Protein AF-0000000072409607 (afdb_homodimer)

pLDDT: mean 82.36, std 20.02, range [20.33, 98.12]

Structure (mmCIF, N/CA/C/O backbone):
data_AF-0000000072409607-model_v1
#
loop_
_entity.id
_entity.type
_entity.pdbx_description
1 polymer 'HTH cro/C1-type domain-containing protein'
#
loop_
_atom_site.group_PDB
_atom_site.id
_atom_site.type_symbol
_atom_site.label_atom_id
_atom_site.label_alt_id
_atom_site.label_comp_id
_atom_site.label_asym_id
_atom_site.label_entity_id
_atom_site.label_seq_id
_atom_site.pdbx_PDB_ins_code
_atom_site.Cartn_x
_atom_site.Cartn_y
_atom_site.Cartn_z
_atom_site.occupancy
_atom_site.B_iso_or_equiv
_atom_site.auth_seq_id
_atom_site.auth_comp_id
_atom_site.auth_asym_id
_atom_site.auth_atom_id
_atom_site.pdbx_PDB_model_num
ATOM 1 N N . MET A 1 1 ? -20.359 17.328 -11.5 1 22.17 1 MET A N 1
ATOM 2 C CA . MET A 1 1 ? -19.938 18.281 -10.484 1 22.17 1 MET A CA 1
ATOM 3 C C . MET A 1 1 ? -19 17.641 -9.469 1 22.17 1 MET A C 1
ATOM 5 O O . MET A 1 1 ? -19.422 16.766 -8.711 1 22.17 1 MET A O 1
ATOM 9 N N . ILE A 1 2 ? -17.859 17.25 -9.805 1 35.16 2 ILE A N 1
ATOM 10 C CA . ILE A 1 2 ? -16.875 16.594 -8.953 1 35.16 2 ILE A CA 1
ATOM 11 C C . ILE A 1 2 ? -16.719 17.359 -7.645 1 35.16 2 ILE A C 1
ATOM 13 O O . ILE A 1 2 ? -16.375 18.547 -7.652 1 35.16 2 ILE A O 1
ATOM 17 N N . GLN A 1 3 ? -17.547 17.172 -6.754 1 32.81 3 GLN A N 1
ATOM 18 C CA . GLN A 1 3 ? -17.547 17.953 -5.523 1 32.81 3 GLN A CA 1
ATOM 19 C C . GLN A 1 3 ? -16.125 18.062 -4.953 1 32.81 3 GLN A C 1
ATOM 21 O O . GLN A 1 3 ? -15.391 17.078 -4.918 1 32.81 3 GLN A O 1
ATOM 26 N N . PHE A 1 4 ? -15.469 19.141 -5.16 1 37.5 4 PHE A N 1
ATOM 27 C CA . PHE A 1 4 ? -14.234 19.609 -4.535 1 37.5 4 PHE A CA 1
ATOM 28 C C . PHE A 1 4 ? -14.18 19.188 -3.072 1 37.5 4 PHE A C 1
ATOM 30 O O . PHE A 1 4 ? -14.906 19.734 -2.238 1 37.5 4 PHE A O 1
ATOM 37 N N . VAL A 1 5 ? -14.234 17.953 -2.807 1 47.38 5 VAL A N 1
ATOM 38 C CA . VAL A 1 5 ? -14.203 17.578 -1.397 1 47.38 5 VAL A CA 1
ATOM 39 C C . VAL A 1 5 ? -13.016 18.25 -0.712 1 47.38 5 VAL A C 1
ATOM 41 O O . VAL A 1 5 ? -11.93 18.359 -1.293 1 47.38 5 VAL A O 1
ATOM 44 N N . GLY A 1 6 ? -13.203 19.25 -0.002 1 48.34 6 GLY A N 1
ATOM 45 C CA . GLY A 1 6 ? -12.227 19.953 0.813 1 48.34 6 GLY A CA 1
ATOM 46 C C . GLY A 1 6 ? -11.086 19.078 1.276 1 48.34 6 GLY A C 1
ATOM 47 O O . GLY A 1 6 ? -11.109 17.859 1.083 1 48.34 6 GLY A O 1
ATOM 48 N N . ARG A 1 7 ? -9.875 19.641 1.57 1 52.41 7 ARG A N 1
ATOM 49 C CA . ARG A 1 7 ? -8.625 19.062 2.055 1 52.41 7 ARG A CA 1
ATOM 50 C C . ARG A 1 7 ? -8.891 17.859 2.939 1 52.41 7 ARG A C 1
ATOM 52 O O . ARG A 1 7 ? -8.227 16.828 2.811 1 52.41 7 ARG A O 1
ATOM 59 N N . ASP A 1 8 ? -9.906 17.984 3.82 1 55.44 8 ASP A N 1
ATOM 60 C CA . ASP A 1 8 ? -10.234 17.031 4.871 1 55.44 8 ASP A CA 1
ATOM 61 C C . ASP A 1 8 ? -11.047 15.867 4.312 1 55.44 8 ASP A C 1
ATOM 63 O O . ASP A 1 8 ? -11.078 14.781 4.902 1 55.44 8 ASP A O 1
ATOM 67 N N . ALA A 1 9 ? -11.492 15.961 3.102 1 64.25 9 ALA A N 1
ATOM 68 C CA . ALA A 1 9 ? -12.547 15.039 2.693 1 64.25 9 ALA A CA 1
ATOM 69 C C . ALA A 1 9 ? -11.969 13.688 2.273 1 64.25 9 ALA A C 1
ATOM 71 O O . ALA A 1 9 ? -12.578 12.641 2.518 1 64.25 9 ALA A O 1
ATOM 72 N N . TYR A 1 10 ? -10.695 13.633 2.018 1 72.81 10 TYR A N 1
ATOM 73 C CA . TYR A 1 10 ? -10.227 12.391 1.417 1 72.81 10 TYR A CA 1
ATOM 74 C C . TYR A 1 10 ? -9.773 11.406 2.488 1 72.81 10 TYR A C 1
ATOM 76 O O . TYR A 1 10 ? -9.891 10.195 2.314 1 72.81 10 TYR A O 1
ATOM 84 N N . LYS A 1 11 ? -9.43 12.023 3.676 1 78.06 11 LYS A N 1
ATOM 85 C CA . LYS A 1 11 ? -8.984 11.125 4.734 1 78.06 11 LYS A CA 1
ATOM 86 C C . LYS A 1 11 ? -10.148 10.32 5.305 1 78.06 11 LYS A C 1
ATOM 88 O O . LYS A 1 11 ? -9.953 9.227 5.836 1 78.06 11 LYS A O 1
ATOM 93 N N . GLN A 1 12 ? -11.32 10.859 5.086 1 80.56 12 GLN A N 1
ATOM 94 C CA . GLN A 1 12 ? -12.5 10.195 5.617 1 80.56 12 GLN A CA 1
ATOM 95 C C . GLN A 1 12 ? -12.766 8.883 4.883 1 80.56 12 GLN A C 1
ATOM 97 O O . GLN A 1 12 ? -13.383 7.965 5.438 1 80.56 12 GLN A O 1
ATOM 102 N N . PHE A 1 13 ? -12.211 8.758 3.701 1 79.81 13 PHE A N 1
ATOM 103 C CA . PHE A 1 13 ? -12.438 7.574 2.887 1 79.81 13 PHE A CA 1
ATOM 104 C C . PHE A 1 13 ? -11.516 6.438 3.322 1 79.81 13 PHE A C 1
ATOM 106 O O . PHE A 1 13 ? -11.656 5.305 2.859 1 79.81 13 PHE A O 1
ATOM 113 N N . TRP A 1 14 ? -10.742 6.703 4.301 1 86.56 14 TRP A N 1
ATOM 114 C CA . TRP A 1 14 ? -9.773 5.711 4.762 1 86.56 14 TRP A CA 1
ATOM 115 C C . TRP A 1 14 ? -10.133 5.211 6.16 1 86.56 14 TRP A C 1
ATOM 117 O O . TRP A 1 14 ? -9.297 4.613 6.844 1 86.56 14 TRP A O 1
ATOM 127 N N . ASN A 1 15 ? -11.336 5.582 6.555 1 84.5 15 ASN A N 1
ATOM 128 C CA . ASN A 1 15 ? -11.836 5.09 7.836 1 84.5 15 ASN A CA 1
ATOM 129 C C . ASN A 1 15 ? -12.586 3.773 7.676 1 84.5 15 ASN A C 1
ATOM 131 O O . ASN A 1 15 ? -13.695 3.75 7.133 1 84.5 15 ASN A O 1
ATOM 135 N N . PHE A 1 16 ? -11.961 2.66 8.188 1 89.06 16 PHE A N 1
ATOM 136 C CA . PHE A 1 16 ? -12.531 1.324 8.07 1 89.06 16 PHE A CA 1
ATOM 137 C C . PHE A 1 16 ? -12.758 0.708 9.445 1 89.06 16 PHE A C 1
ATOM 139 O O . PHE A 1 16 ? -11.938 0.874 10.352 1 89.06 16 PHE A O 1
ATOM 146 N N . SER A 1 17 ? -13.898 0.034 9.477 1 91.88 17 SER A N 1
ATOM 147 C CA . SER A 1 17 ? -14.148 -0.708 10.703 1 91.88 17 SER A CA 1
ATOM 148 C C . SER A 1 17 ? -13.289 -1.967 10.773 1 91.88 17 SER A C 1
ATOM 150 O O . SER A 1 17 ? -12.734 -2.398 9.766 1 91.88 17 SER A O 1
ATOM 152 N N . LYS A 1 18 ? -13.203 -2.5 11.969 1 94.06 18 LYS A N 1
ATOM 153 C CA . LYS A 1 18 ? -12.453 -3.738 12.148 1 94.06 18 LYS A CA 1
ATOM 154 C C . LYS A 1 18 ? -13.023 -4.859 11.289 1 94.06 18 LYS A C 1
ATOM 156 O O . LYS A 1 18 ? -12.281 -5.609 10.656 1 94.06 18 LYS A O 1
ATOM 161 N N . ASP A 1 19 ? -14.336 -4.918 11.297 1 95.19 19 ASP A N 1
ATOM 162 C CA . ASP A 1 19 ? -15.016 -5.965 10.539 1 95.19 19 ASP A CA 1
ATOM 163 C C . ASP A 1 19 ? -14.766 -5.805 9.039 1 95.19 19 ASP A C 1
ATOM 165 O O . ASP A 1 19 ? -14.547 -6.793 8.336 1 95.19 19 ASP A O 1
ATOM 169 N N . GLU A 1 20 ? -14.82 -4.652 8.539 1 92.31 20 GLU A N 1
ATOM 170 C CA . GLU A 1 20 ? -14.578 -4.379 7.129 1 92.31 20 GLU A CA 1
ATOM 171 C C . GLU A 1 20 ? -13.164 -4.777 6.723 1 92.31 20 GLU A C 1
ATOM 173 O O . GLU A 1 20 ? -12.961 -5.398 5.676 1 92.31 20 GLU A O 1
ATOM 178 N N . LYS A 1 21 ? -12.234 -4.379 7.609 1 94.69 21 LYS A N 1
ATOM 179 C CA . LYS A 1 21 ? -10.836 -4.707 7.336 1 94.69 21 LYS A CA 1
ATOM 180 C C . LYS A 1 21 ? -10.633 -6.219 7.281 1 94.69 21 LYS A C 1
ATOM 182 O O . LYS A 1 21 ? -9.969 -6.727 6.375 1 94.69 21 LYS A O 1
ATOM 187 N N . GLU A 1 22 ? -11.227 -6.859 8.203 1 95.38 22 GLU A N 1
ATOM 188 C CA . GLU A 1 22 ? -11.08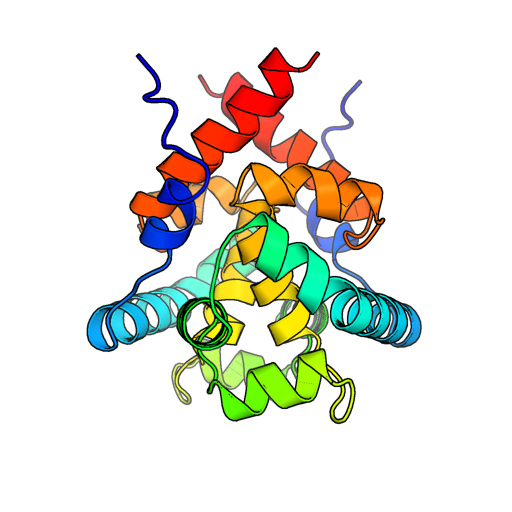6 -8.312 8.266 1 95.38 22 GLU A CA 1
ATOM 189 C C . GLU A 1 22 ? -11.695 -8.977 7.043 1 95.38 22 GLU A C 1
ATOM 191 O O . GLU A 1 22 ? -11.109 -9.898 6.469 1 95.38 22 GLU A O 1
ATOM 196 N N . ASN A 1 23 ? -12.875 -8.539 6.617 1 95.31 23 ASN A N 1
ATOM 197 C CA . ASN A 1 23 ? -13.555 -9.102 5.461 1 95.31 23 ASN A CA 1
ATOM 198 C C . ASN A 1 23 ? -12.758 -8.891 4.18 1 95.31 23 ASN A C 1
ATOM 200 O O . ASN A 1 23 ? -12.609 -9.805 3.371 1 95.31 23 ASN A O 1
ATOM 204 N N . LEU A 1 24 ? -12.227 -7.703 4.004 1 95.19 24 LEU A N 1
ATOM 205 C CA . LEU A 1 24 ? -11.453 -7.371 2.816 1 95.19 24 LEU A CA 1
ATOM 206 C C . LEU A 1 24 ? -10.156 -8.18 2.771 1 95.19 24 LEU A C 1
ATOM 208 O O . LEU A 1 24 ? -9.789 -8.711 1.723 1 95.19 24 LEU A O 1
ATOM 212 N N . ALA A 1 25 ? -9.484 -8.273 3.92 1 96.25 25 ALA A N 1
ATOM 213 C CA . ALA A 1 25 ? -8.227 -9.023 3.988 1 96.25 25 ALA A CA 1
ATOM 214 C C . ALA A 1 25 ? -8.461 -10.5 3.693 1 96.25 25 ALA A C 1
ATOM 216 O O . ALA A 1 25 ? -7.648 -11.141 3.02 1 96.25 25 ALA A O 1
ATOM 217 N N . THR A 1 26 ? -9.578 -11.016 4.215 1 96.62 26 THR A N 1
ATOM 218 C CA . THR A 1 26 ? -9.922 -12.406 3.967 1 96.62 26 THR A CA 1
ATOM 219 C C . THR A 1 26 ? -10.203 -12.641 2.486 1 96.62 26 THR A C 1
ATOM 221 O O . THR A 1 26 ? -9.734 -13.617 1.903 1 96.62 26 THR A O 1
ATOM 224 N N . GLN A 1 27 ? -10.938 -11.781 1.863 1 96.62 27 GLN A N 1
ATOM 225 C CA . GLN A 1 27 ? -11.258 -11.898 0.444 1 96.62 27 GLN A CA 1
ATOM 226 C C . GLN A 1 27 ? -9.992 -11.789 -0.41 1 96.62 27 GLN A C 1
ATOM 228 O O . GLN A 1 27 ? -9.852 -12.5 -1.409 1 96.62 27 GLN A O 1
ATOM 233 N N . LEU A 1 28 ? -9.133 -10.914 -0.021 1 97.12 28 LEU A N 1
ATOM 234 C CA . LEU A 1 28 ? -7.875 -10.805 -0.752 1 97.12 28 LEU A CA 1
ATOM 235 C C . LEU A 1 28 ? -7.09 -12.109 -0.672 1 97.12 28 LEU A C 1
ATOM 237 O O . LEU A 1 28 ? -6.547 -12.57 -1.678 1 97.12 28 LEU A O 1
ATOM 241 N N . ALA A 1 29 ? -7.008 -12.648 0.52 1 97.5 29 ALA A N 1
ATOM 242 C CA . ALA A 1 29 ? -6.285 -13.906 0.704 1 97.5 29 ALA A CA 1
ATOM 243 C C . ALA A 1 29 ? -6.805 -14.977 -0.246 1 97.5 29 ALA A C 1
ATOM 245 O O . ALA A 1 29 ? -6.023 -15.711 -0.855 1 97.5 29 ALA A O 1
ATOM 246 N N . ILE A 1 30 ? -8.055 -14.992 -0.414 1 97.31 30 ILE A N 1
ATOM 247 C CA . ILE A 1 30 ? -8.719 -15.969 -1.268 1 97.31 30 ILE A CA 1
ATOM 248 C C . ILE A 1 30 ? -8.312 -15.75 -2.721 1 97.31 30 ILE A C 1
ATOM 250 O O . ILE A 1 30 ? -8.125 -16.719 -3.473 1 97.31 30 ILE A O 1
ATOM 254 N N . GLU A 1 31 ? -8.094 -14.492 -3.135 1 97.25 31 GLU A N 1
ATOM 255 C CA . GLU A 1 31 ? -7.895 -14.141 -4.539 1 97.25 31 GLU A CA 1
ATOM 256 C C . GLU A 1 31 ? -6.41 -14.047 -4.879 1 97.25 31 GLU A C 1
ATOM 258 O O . GLU A 1 31 ? -6.047 -13.898 -6.047 1 97.25 31 GLU A O 1
ATOM 263 N N . LEU A 1 32 ? -5.574 -14.18 -3.9 1 97.31 32 LEU A N 1
ATOM 264 C CA . LEU A 1 32 ? -4.141 -13.969 -4.09 1 97.31 32 LEU A CA 1
ATOM 265 C C . LEU A 1 32 ? -3.598 -14.906 -5.164 1 97.31 32 LEU A C 1
ATOM 267 O O . LEU A 1 32 ? -2.832 -14.484 -6.031 1 97.31 32 LEU A O 1
ATOM 271 N N . PRO A 1 33 ? -4.004 -16.25 -5.16 1 96.75 33 PRO A N 1
ATOM 272 C CA . PRO A 1 33 ? -3.48 -17.125 -6.207 1 96.75 33 PRO A CA 1
ATOM 273 C C . PRO A 1 33 ? -3.865 -16.672 -7.613 1 96.75 33 PRO A C 1
ATOM 275 O O . PRO A 1 33 ? -3.025 -16.656 -8.516 1 96.75 33 PRO A O 1
ATOM 278 N N . ALA A 1 34 ? -5.055 -16.234 -7.777 1 96.38 34 ALA A N 1
ATOM 279 C CA . ALA A 1 34 ? -5.523 -15.766 -9.078 1 96.38 34 ALA A CA 1
ATOM 280 C C . ALA A 1 34 ? -4.824 -14.477 -9.484 1 96.38 34 ALA A C 1
ATOM 282 O O . ALA A 1 34 ? -4.434 -14.312 -10.641 1 96.38 34 ALA A O 1
ATOM 283 N N . LEU A 1 35 ? -4.672 -13.523 -8.578 1 95.25 35 LEU A N 1
ATOM 284 C CA . LEU A 1 35 ? -4.016 -12.242 -8.844 1 95.25 35 LEU A CA 1
ATOM 285 C C . LEU A 1 35 ? -2.553 -12.461 -9.219 1 95.25 35 LEU A C 1
ATOM 287 O O . LEU A 1 35 ? -2.064 -11.867 -10.188 1 95.25 35 LEU A O 1
ATOM 291 N N . ARG A 1 36 ? -1.92 -13.281 -8.438 1 95 36 ARG A N 1
ATOM 292 C CA . ARG A 1 36 ? -0.521 -13.586 -8.719 1 95 36 ARG A CA 1
ATOM 293 C C . ARG A 1 36 ? -0.364 -14.203 -10.109 1 95 36 ARG A C 1
ATOM 295 O O . ARG A 1 36 ? 0.548 -13.844 -10.852 1 95 36 ARG A O 1
ATOM 302 N N . GLY A 1 37 ? -1.277 -15.156 -10.414 1 94.06 37 GLY A N 1
ATOM 303 C CA . GLY A 1 37 ? -1.274 -15.75 -11.742 1 94.06 37 GLY A CA 1
ATOM 304 C C . GLY A 1 37 ? -1.481 -14.742 -12.852 1 94.06 37 GLY A C 1
ATOM 305 O O . GLY A 1 37 ? -0.815 -14.805 -13.883 1 94.06 37 GLY A O 1
ATOM 306 N N . LYS A 1 38 ? -2.363 -13.797 -12.641 1 92.38 38 LYS A N 1
ATOM 307 C CA . LYS A 1 38 ? -2.658 -12.766 -13.625 1 92.38 38 LYS A CA 1
ATOM 308 C C . LYS A 1 38 ? -1.446 -11.867 -13.859 1 92.38 38 LYS A C 1
ATOM 310 O O . LYS A 1 38 ? -1.182 -11.453 -14.992 1 92.38 38 LYS A O 1
ATOM 315 N N . VAL A 1 39 ? -0.729 -11.555 -12.82 1 90.5 39 VAL A N 1
ATOM 316 C CA . VAL A 1 39 ? 0.483 -10.742 -12.906 1 90.5 39 VAL A CA 1
ATOM 317 C C . VAL A 1 39 ? 1.592 -11.539 -13.586 1 90.5 39 VAL A C 1
ATOM 319 O O . VAL A 1 39 ? 2.459 -10.969 -14.25 1 90.5 39 VAL A O 1
ATOM 322 N N . GLY A 1 40 ? 1.549 -12.883 -13.398 1 92.12 40 GLY A N 1
ATOM 323 C CA . GLY A 1 40 ? 2.633 -13.742 -13.852 1 92.12 40 GLY A CA 1
ATOM 324 C C . GLY A 1 40 ? 3.82 -13.75 -12.906 1 92.12 40 GLY A C 1
ATOM 325 O O . GLY A 1 40 ? 4.969 -13.828 -13.352 1 92.12 40 GLY A O 1
ATOM 326 N N . ALA A 1 41 ? 3.607 -13.625 -11.688 1 93.12 41 ALA A N 1
ATOM 327 C CA . ALA A 1 41 ? 4.664 -13.578 -10.68 1 93.12 41 ALA A CA 1
ATOM 328 C C . ALA A 1 41 ? 4.742 -14.891 -9.906 1 93.12 41 ALA A C 1
ATOM 330 O O . ALA A 1 41 ? 3.729 -15.562 -9.711 1 93.12 41 ALA A O 1
ATOM 331 N N . SER A 1 42 ? 5.922 -15.219 -9.508 1 95 42 SER A N 1
ATOM 332 C CA . SER A 1 42 ? 6.09 -16.281 -8.523 1 95 42 SER A CA 1
ATOM 333 C C . SER A 1 42 ? 5.793 -15.789 -7.113 1 95 42 SER A C 1
ATOM 335 O O . SER A 1 42 ? 5.664 -14.586 -6.887 1 95 42 SER A O 1
ATOM 337 N N . GLN A 1 43 ? 5.633 -16.766 -6.227 1 96.62 43 GLN A N 1
ATOM 338 C CA . GLN A 1 43 ? 5.445 -16.391 -4.828 1 96.62 43 GLN A CA 1
ATOM 339 C C . GLN A 1 43 ? 6.625 -15.57 -4.32 1 96.62 43 GLN A C 1
ATOM 341 O O . GLN A 1 43 ? 6.445 -14.617 -3.559 1 96.62 43 GLN A O 1
ATOM 346 N N . GLU A 1 44 ? 7.836 -15.945 -4.758 1 96.5 44 GLU A N 1
ATOM 347 C CA . GLU A 1 44 ? 9.047 -15.242 -4.359 1 96.5 44 GLU A CA 1
ATOM 348 C C . GLU A 1 44 ? 9.039 -13.797 -4.863 1 96.5 44 GLU A C 1
ATOM 350 O O . GLU A 1 44 ? 9.398 -12.875 -4.125 1 96.5 44 GLU A O 1
ATOM 355 N N . GLU A 1 45 ? 8.602 -13.609 -6.035 1 94.5 45 GLU A N 1
ATOM 356 C CA . GLU A 1 45 ? 8.617 -12.289 -6.66 1 94.5 45 GLU A CA 1
ATOM 357 C C . GLU A 1 45 ? 7.637 -11.344 -5.969 1 94.5 45 GLU A C 1
ATOM 359 O O . GLU A 1 45 ? 7.984 -10.203 -5.664 1 94.5 45 GLU A O 1
ATOM 364 N N . ILE A 1 46 ? 6.422 -11.75 -5.727 1 95.5 46 ILE A N 1
ATOM 365 C CA . ILE A 1 46 ? 5.441 -10.883 -5.082 1 95.5 46 ILE A CA 1
ATOM 366 C C . ILE A 1 46 ? 5.848 -10.633 -3.629 1 95.5 46 ILE A C 1
ATOM 368 O O . ILE A 1 46 ? 5.719 -9.516 -3.123 1 95.5 46 ILE A O 1
ATOM 372 N N . ALA A 1 47 ? 6.352 -11.695 -2.939 1 97.06 47 ALA A N 1
ATOM 373 C CA . ALA A 1 47 ? 6.805 -11.555 -1.559 1 97.06 47 ALA A CA 1
ATOM 374 C C . ALA A 1 47 ? 7.91 -10.508 -1.449 1 97.06 47 ALA A C 1
ATOM 376 O O . ALA A 1 47 ? 7.859 -9.633 -0.582 1 97.06 47 ALA A O 1
ATOM 377 N N . SER A 1 48 ? 8.852 -10.586 -2.389 1 95.56 48 SER A N 1
ATOM 378 C CA . SER A 1 48 ? 9.953 -9.625 -2.416 1 95.56 48 SER A CA 1
ATOM 379 C C . SER A 1 48 ? 9.453 -8.211 -2.707 1 95.56 48 SER A C 1
ATOM 381 O O . SER A 1 48 ? 9.898 -7.25 -2.084 1 95.56 48 SER A O 1
ATOM 383 N N . ALA A 1 49 ? 8.516 -8.086 -3.572 1 93.44 49 ALA A N 1
ATOM 384 C CA . ALA A 1 49 ? 7.977 -6.789 -3.969 1 93.44 49 ALA A CA 1
ATOM 385 C C . ALA A 1 49 ? 7.332 -6.078 -2.783 1 93.44 49 ALA A C 1
ATOM 387 O O . ALA A 1 49 ? 7.457 -4.859 -2.639 1 93.44 49 ALA A O 1
ATOM 388 N N . VAL A 1 50 ? 6.711 -6.895 -1.875 1 96.25 50 VAL A N 1
ATOM 389 C CA . VAL A 1 50 ? 5.98 -6.266 -0.781 1 96.25 50 VAL A CA 1
ATOM 390 C C . VAL A 1 50 ? 6.785 -6.379 0.512 1 96.25 50 VAL A C 1
ATOM 392 O O . VAL A 1 50 ? 6.328 -5.949 1.574 1 96.25 50 VAL A O 1
ATOM 395 N N . GLY A 1 51 ? 7.902 -7 0.501 1 96.12 51 GLY A N 1
ATOM 396 C CA . GLY A 1 51 ? 8.859 -6.938 1.595 1 96.12 51 GLY A CA 1
ATOM 397 C C . GLY A 1 51 ? 8.609 -7.984 2.664 1 96.12 51 GLY A C 1
ATOM 398 O O . GLY A 1 51 ? 8.797 -7.719 3.854 1 96.12 51 GLY A O 1
ATOM 399 N N . ILE A 1 52 ? 8.156 -9.125 2.309 1 96.81 52 ILE A N 1
ATOM 400 C CA . ILE A 1 52 ? 7.98 -10.227 3.252 1 96.81 52 ILE A CA 1
ATOM 401 C C . ILE A 1 52 ? 8.664 -11.484 2.713 1 96.81 52 ILE A C 1
ATOM 403 O O . ILE A 1 52 ? 9.117 -11.508 1.566 1 96.81 52 ILE A O 1
ATOM 407 N N . SER A 1 53 ? 8.766 -12.469 3.516 1 97.5 53 SER A N 1
ATOM 408 C CA . SER A 1 53 ? 9.375 -13.727 3.076 1 97.5 53 SER A CA 1
ATOM 409 C C . SER A 1 53 ? 8.398 -14.539 2.238 1 97.5 53 SER A C 1
ATOM 411 O O . SER A 1 53 ? 7.18 -14.391 2.369 1 97.5 53 SER A O 1
ATOM 413 N N . ARG A 1 54 ? 8.938 -15.391 1.402 1 97.62 54 ARG A N 1
ATOM 414 C CA . ARG A 1 54 ? 8.109 -16.297 0.611 1 97.62 54 ARG A CA 1
ATOM 415 C C . ARG A 1 54 ? 7.266 -17.203 1.51 1 97.62 54 ARG A C 1
ATOM 417 O O . ARG A 1 54 ? 6.109 -17.484 1.195 1 97.62 54 ARG A O 1
ATOM 424 N N . GLN A 1 55 ? 7.82 -17.609 2.607 1 98.06 55 GLN A N 1
ATOM 425 C CA . GLN A 1 55 ? 7.102 -18.453 3.553 1 98.06 55 GLN A CA 1
ATOM 426 C C . GLN A 1 55 ? 5.875 -17.75 4.113 1 98.06 55 GLN A C 1
ATOM 428 O O . GLN A 1 55 ? 4.793 -18.328 4.191 1 98.06 55 GLN A O 1
ATOM 433 N N . THR A 1 56 ? 6.113 -16.484 4.508 1 97.69 56 THR A N 1
ATOM 434 C CA . THR A 1 56 ? 5.02 -15.68 5.023 1 97.69 56 THR A CA 1
ATOM 435 C C . THR A 1 56 ? 3.941 -15.484 3.963 1 97.69 56 THR A C 1
ATOM 437 O O . THR A 1 56 ? 2.75 -15.625 4.246 1 97.69 56 THR A O 1
ATOM 440 N N . TYR A 1 57 ? 4.352 -15.18 2.773 1 98.12 57 TYR A N 1
ATOM 441 C CA . TYR A 1 57 ? 3.412 -15 1.675 1 98.12 57 TYR A CA 1
ATOM 442 C C . TYR A 1 57 ? 2.598 -16.266 1.44 1 98.12 57 TYR A C 1
ATOM 444 O O . TYR A 1 57 ? 1.375 -16.203 1.29 1 98.12 57 TYR A O 1
ATOM 452 N N . SER A 1 58 ? 3.277 -17.344 1.384 1 97.88 58 SER A N 1
ATOM 453 C CA . SER A 1 58 ? 2.619 -18.625 1.186 1 97.88 58 SER A CA 1
ATOM 454 C C . SER A 1 58 ? 1.571 -18.891 2.264 1 97.88 58 SER A C 1
ATOM 456 O O . SER A 1 58 ? 0.49 -19.406 1.975 1 97.88 58 SER A O 1
ATOM 458 N N . ALA A 1 59 ? 1.873 -18.562 3.494 1 97.94 59 ALA A N 1
ATOM 459 C CA . ALA A 1 59 ? 0.94 -18.75 4.602 1 97.94 59 ALA A CA 1
ATOM 460 C C . ALA A 1 59 ? -0.336 -17.938 4.387 1 97.94 59 ALA A C 1
ATOM 462 O O . ALA A 1 59 ? -1.425 -18.375 4.773 1 97.94 59 ALA A O 1
ATOM 463 N N . TYR A 1 60 ? -0.247 -16.75 3.758 1 97.38 60 TYR A N 1
ATOM 464 C CA . TYR A 1 60 ? -1.405 -15.906 3.477 1 97.38 60 TYR A CA 1
ATOM 465 C C . TYR A 1 60 ? -2.225 -16.484 2.324 1 97.38 60 TYR A C 1
ATOM 467 O O . TYR A 1 60 ? -3.455 -16.516 2.391 1 97.38 60 TYR A O 1
ATOM 475 N N . GLU A 1 61 ? -1.468 -16.969 1.324 1 95.75 61 GLU A N 1
ATOM 476 C CA . GLU A 1 61 ? -2.145 -17.562 0.176 1 95.75 61 GLU A CA 1
ATOM 477 C C . GLU A 1 61 ? -2.918 -18.812 0.58 1 95.75 61 GLU A C 1
ATOM 479 O O . GLU A 1 61 ? -3.967 -19.109 0.006 1 95.75 61 GLU A O 1
ATOM 484 N N . ASN A 1 62 ? -2.354 -19.516 1.549 1 95.5 62 ASN A N 1
ATOM 485 C CA . ASN A 1 62 ? -2.969 -20.766 2.006 1 95.5 62 ASN A CA 1
ATOM 486 C C . ASN A 1 62 ? -3.949 -20.516 3.148 1 95.5 62 ASN A C 1
ATOM 488 O O . ASN A 1 62 ? -4.516 -21.469 3.701 1 95.5 62 ASN A O 1
ATOM 492 N N . ARG A 1 63 ? -4.137 -19.297 3.584 1 95.25 63 ARG A N 1
ATOM 493 C CA . ARG A 1 63 ? -5.086 -18.859 4.602 1 95.25 63 ARG A CA 1
ATOM 494 C C . ARG A 1 63 ? -4.801 -19.531 5.941 1 95.25 63 ARG A C 1
ATOM 496 O O . ARG A 1 63 ? -5.73 -19.891 6.668 1 95.25 63 ARG A O 1
ATOM 503 N N . THR A 1 64 ? -3.512 -19.844 6.207 1 96 64 THR A N 1
ATOM 504 C CA . THR A 1 64 ? -3.104 -20.344 7.516 1 96 64 THR A CA 1
ATOM 505 C C . THR A 1 64 ? -2.824 -19.188 8.477 1 96 64 THR A C 1
ATOM 507 O O . THR A 1 64 ? -2.756 -19.391 9.688 1 96 64 THR A O 1
ATOM 510 N N . ARG A 1 65 ? -2.596 -17.969 8.016 1 96.5 65 ARG A N 1
ATOM 511 C CA . ARG A 1 65 ? -2.449 -16.719 8.766 1 96.5 65 ARG A CA 1
ATOM 512 C C . ARG A 1 65 ? -3.297 -15.609 8.156 1 96.5 65 ARG A C 1
ATOM 514 O O . ARG A 1 65 ? -3.387 -15.492 6.934 1 96.5 65 ARG A O 1
ATOM 521 N N . PRO A 1 66 ? -3.875 -14.867 9.031 1 96.88 66 PRO A N 1
ATOM 522 C CA . PRO A 1 66 ? -4.602 -13.719 8.477 1 96.88 66 PRO A CA 1
ATOM 523 C C . PRO A 1 66 ? -3.67 -12.625 7.957 1 96.88 66 PRO A C 1
ATOM 525 O O . PRO A 1 66 ? -2.613 -12.375 8.547 1 96.88 66 PRO A O 1
ATOM 528 N N . ILE A 1 67 ? -4.043 -12.008 6.887 1 97.56 67 ILE A N 1
ATOM 529 C CA . ILE A 1 67 ? -3.264 -10.914 6.32 1 97.56 67 ILE A CA 1
ATOM 530 C C . ILE A 1 67 ? -3.438 -9.656 7.172 1 97.56 67 ILE A C 1
ATOM 532 O O . ILE A 1 67 ? -4.559 -9.18 7.359 1 97.56 67 ILE A O 1
ATOM 536 N N . PRO A 1 68 ? -2.375 -9.125 7.719 1 97.31 68 PRO A N 1
ATOM 537 C CA . PRO A 1 68 ? -2.492 -7.832 8.398 1 97.31 68 PRO A CA 1
ATOM 538 C C . PRO A 1 68 ? -2.957 -6.715 7.469 1 97.31 68 PRO A C 1
ATOM 540 O O . PRO A 1 68 ? -2.652 -6.734 6.273 1 97.31 68 PRO A O 1
ATOM 543 N N . TRP A 1 69 ? -3.615 -5.758 8 1 96.75 69 TRP A N 1
ATOM 544 C CA . TRP A 1 69 ? -4.215 -4.695 7.199 1 96.75 69 TRP A CA 1
ATOM 545 C C . TRP A 1 69 ? -3.146 -3.939 6.414 1 96.75 69 TRP A C 1
ATOM 547 O O . TRP A 1 69 ? -3.352 -3.594 5.25 1 96.75 69 TRP A O 1
ATOM 557 N N . SER A 1 70 ? -2.014 -3.627 7.086 1 97.25 70 SER A N 1
ATOM 558 C CA . SER A 1 70 ? -0.944 -2.924 6.383 1 97.25 70 SER A CA 1
ATOM 559 C C . SER A 1 70 ? -0.458 -3.723 5.18 1 97.25 70 SER A C 1
ATOM 561 O O . SER A 1 70 ? -0.163 -3.15 4.125 1 97.25 70 SER A O 1
ATOM 563 N N . LEU A 1 71 ? -0.374 -5.027 5.301 1 97.69 71 LEU A N 1
ATOM 564 C CA . LEU A 1 71 ? 0.045 -5.871 4.188 1 97.69 71 LEU A CA 1
ATOM 565 C C . LEU A 1 71 ? -1.042 -5.945 3.123 1 97.69 71 LEU A C 1
ATOM 567 O O . LEU A 1 71 ? -0.742 -5.992 1.927 1 97.69 71 LEU A O 1
ATOM 571 N N . TYR A 1 72 ? -2.287 -5.977 3.521 1 97.62 72 TYR A N 1
ATOM 572 C CA . TYR A 1 72 ? -3.402 -5.879 2.588 1 97.62 72 TYR A CA 1
ATOM 573 C C . TYR A 1 72 ? -3.24 -4.672 1.671 1 97.62 72 TYR A C 1
ATOM 575 O O . TYR A 1 72 ? -3.342 -4.793 0.448 1 97.62 72 TYR A O 1
ATOM 583 N N . LEU A 1 73 ? -2.957 -3.557 2.318 1 96.06 73 LEU A N 1
ATOM 584 C CA . LEU A 1 73 ? -2.812 -2.322 1.554 1 96.06 73 LEU A CA 1
ATOM 585 C C . LEU A 1 73 ? -1.615 -2.404 0.612 1 96.06 73 LEU A C 1
ATOM 587 O O . LEU A 1 73 ? -1.686 -1.943 -0.53 1 96.06 73 LEU A O 1
ATOM 591 N N . ALA A 1 74 ? -0.54 -2.98 1.077 1 96.69 74 ALA A N 1
ATOM 592 C CA . ALA A 1 74 ? 0.659 -3.125 0.256 1 96.69 74 ALA A CA 1
ATOM 593 C C . ALA A 1 74 ? 0.387 -4.004 -0.961 1 96.69 74 ALA A C 1
ATOM 595 O O . ALA A 1 74 ? 0.79 -3.67 -2.078 1 96.69 74 ALA A O 1
ATOM 596 N N . LEU A 1 75 ? -0.292 -5.102 -0.75 1 96.56 75 LEU A N 1
ATOM 597 C CA . LEU A 1 75 ? -0.633 -6.023 -1.827 1 96.56 75 LEU A CA 1
ATOM 598 C C . LEU A 1 75 ? -1.604 -5.375 -2.809 1 96.56 75 LEU A C 1
ATOM 600 O O . LEU A 1 75 ? -1.486 -5.566 -4.023 1 96.56 75 LEU A O 1
ATOM 604 N N . LEU A 1 76 ? -2.514 -4.66 -2.236 1 93.75 76 LEU A N 1
ATOM 605 C CA . LEU A 1 76 ? -3.465 -3.941 -3.078 1 93.75 76 LEU A CA 1
ATOM 606 C C . LEU A 1 76 ? -2.75 -2.928 -3.963 1 93.75 76 LEU A C 1
ATOM 608 O O . LEU A 1 76 ? -3.062 -2.805 -5.148 1 93.75 76 LEU A O 1
ATOM 612 N N . PHE A 1 77 ? -1.884 -2.217 -3.385 1 91.12 77 PHE A N 1
ATOM 613 C CA . PHE A 1 77 ? -1.092 -1.227 -4.105 1 91.12 77 PHE A CA 1
ATOM 614 C C . PHE A 1 77 ? -0.327 -1.876 -5.25 1 91.12 77 PHE A C 1
ATOM 616 O O . PHE A 1 77 ? -0.351 -1.381 -6.379 1 91.12 77 PHE A O 1
ATOM 623 N N . TYR A 1 78 ? 0.285 -2.971 -5.008 1 91.81 78 TYR A N 1
ATOM 624 C CA . TYR A 1 78 ? 1.017 -3.738 -6.008 1 91.81 78 TYR A CA 1
ATOM 625 C C . TYR A 1 78 ? 0.106 -4.133 -7.164 1 91.81 78 TYR A C 1
ATOM 627 O O . TYR A 1 78 ? 0.433 -3.893 -8.328 1 91.81 78 TYR A O 1
ATOM 635 N N . CYS A 1 79 ? -1.02 -4.664 -6.809 1 91.56 79 CYS A N 1
ATOM 636 C CA . CYS A 1 79 ? -1.949 -5.125 -7.832 1 91.56 79 CYS A CA 1
ATOM 637 C C . CYS A 1 79 ? -2.551 -3.949 -8.594 1 91.56 79 CYS A C 1
ATOM 639 O O . CYS A 1 79 ? -2.832 -4.055 -9.789 1 91.56 79 CYS A O 1
ATOM 641 N N . ASP A 1 80 ? -2.732 -2.887 -7.867 1 87.5 80 ASP A N 1
ATOM 642 C CA . ASP A 1 80 ? -3.33 -1.7 -8.469 1 87.5 80 ASP A CA 1
ATOM 643 C C . ASP A 1 80 ? -2.4 -1.09 -9.516 1 87.5 80 ASP A C 1
ATOM 645 O O . ASP A 1 80 ? -2.861 -0.505 -10.5 1 87.5 80 ASP A O 1
ATOM 649 N N . TYR A 1 81 ? -1.177 -1.238 -9.336 1 86 81 TYR A N 1
ATOM 650 C CA . TYR A 1 81 ? -0.203 -0.582 -10.195 1 86 81 TYR A CA 1
ATOM 651 C C . TYR A 1 81 ? 0.253 -1.515 -11.312 1 86 81 TYR A C 1
ATOM 653 O O . TYR A 1 81 ? 1.187 -1.197 -12.055 1 86 81 TYR A O 1
ATOM 661 N N . ILE A 1 82 ? -0.37 -2.631 -11.414 1 84.5 82 ILE A N 1
ATOM 662 C CA . ILE A 1 82 ? -0.158 -3.551 -12.523 1 84.5 82 ILE A CA 1
ATOM 663 C C . ILE A 1 82 ? -1.419 -3.625 -13.383 1 84.5 82 ILE A C 1
ATOM 665 O O . ILE A 1 82 ? -2.49 -3.994 -12.891 1 84.5 82 ILE A O 1
ATOM 669 N N . PRO A 1 83 ? -1.278 -3.289 -14.586 1 80.25 83 PRO A N 1
ATOM 670 C CA . PRO A 1 83 ? -2.459 -3.129 -15.438 1 80.25 83 PRO A CA 1
ATOM 671 C C . PRO A 1 83 ? -3.354 -4.363 -15.445 1 80.25 83 PRO A C 1
ATOM 673 O O . PRO A 1 83 ? -4.582 -4.246 -15.391 1 80.25 83 PRO A O 1
ATOM 676 N N . SER A 1 84 ? -2.812 -5.578 -15.508 1 82 84 SER A N 1
ATOM 677 C CA . SER A 1 84 ? -3.602 -6.801 -15.609 1 82 84 SER A CA 1
ATOM 678 C C . SER A 1 84 ? -4.449 -7.016 -14.359 1 82 84 SER A C 1
ATOM 680 O O . SER A 1 84 ? -5.539 -7.586 -14.43 1 82 84 SER A O 1
ATOM 682 N N . THR A 1 85 ? -3.936 -6.492 -13.219 1 90.06 85 THR A N 1
ATOM 683 C CA . THR A 1 85 ? -4.652 -6.746 -11.969 1 90.06 85 THR A CA 1
ATOM 684 C C . THR A 1 85 ? -5.398 -5.496 -11.516 1 90.06 85 THR A C 1
ATOM 686 O O . THR A 1 85 ? -6.273 -5.57 -10.648 1 90.06 85 THR A O 1
ATOM 689 N N . HIS A 1 86 ? -5.113 -4.336 -12.094 1 85.5 86 HIS A N 1
ATOM 690 C CA . HIS A 1 86 ? -5.789 -3.096 -11.734 1 85.5 86 HIS A CA 1
ATOM 691 C C . HIS A 1 86 ? -7.305 -3.24 -11.844 1 85.5 86 HIS A C 1
ATOM 693 O O . HIS A 1 86 ? -8.031 -2.939 -10.891 1 85.5 86 HIS A O 1
ATOM 699 N N . TYR A 1 87 ? -7.664 -3.795 -12.883 1 82.31 87 TYR A N 1
ATOM 700 C CA . TYR A 1 87 ? -9.094 -3.947 -13.125 1 82.31 87 TYR A CA 1
ATOM 701 C C . TYR A 1 87 ? -9.68 -5.07 -12.273 1 82.31 87 TYR A C 1
ATOM 703 O O . TYR A 1 87 ? -10.773 -4.938 -11.727 1 82.31 87 TYR A O 1
ATOM 711 N N . MET A 1 88 ? -8.977 -6.074 -12.164 1 89.12 88 MET A N 1
ATOM 712 C CA . MET A 1 88 ? -9.438 -7.281 -11.484 1 89.12 88 MET A CA 1
ATOM 713 C C . MET A 1 88 ? -9.75 -6.996 -10.016 1 89.12 88 MET A C 1
ATOM 715 O O . MET A 1 88 ? -10.766 -7.453 -9.492 1 89.12 88 MET A O 1
ATOM 719 N N . ILE A 1 89 ? -8.93 -6.199 -9.398 1 91.12 89 ILE A N 1
ATOM 720 C CA . ILE A 1 89 ? -9.125 -5.953 -7.969 1 91.12 89 ILE A CA 1
ATOM 721 C C . ILE A 1 89 ? -10.352 -5.07 -7.758 1 91.12 89 ILE A C 1
ATOM 723 O O . ILE A 1 89 ? -11.023 -5.168 -6.727 1 91.12 89 ILE A O 1
ATOM 727 N N . ARG A 1 90 ? -10.656 -4.238 -8.703 1 85.5 90 ARG A N 1
ATOM 728 C CA . ARG A 1 90 ? -11.867 -3.422 -8.617 1 85.5 90 ARG A CA 1
ATOM 729 C C . ARG A 1 90 ? -13.117 -4.258 -8.875 1 85.5 90 ARG A C 1
ATOM 731 O O . ARG A 1 90 ? -14.117 -4.113 -8.18 1 85.5 90 ARG A O 1
ATOM 738 N N . GLN A 1 91 ? -13.023 -5.184 -9.781 1 87.88 91 GLN A N 1
ATOM 739 C CA . GLN A 1 91 ? -14.148 -6.051 -10.117 1 87.88 91 GLN A CA 1
ATOM 740 C C . GLN A 1 91 ? -14.492 -6.984 -8.961 1 87.88 91 GLN A C 1
ATOM 742 O O . GLN A 1 91 ? -15.664 -7.27 -8.711 1 87.88 91 GLN A O 1
ATOM 747 N N . LEU A 1 92 ? -13.492 -7.383 -8.297 1 92 92 LEU A N 1
ATOM 748 C CA . LEU A 1 92 ? -13.688 -8.312 -7.191 1 92 92 LEU A CA 1
ATOM 749 C C . LEU A 1 92 ? -14.047 -7.566 -5.91 1 92 92 LEU A C 1
ATOM 751 O O . LEU A 1 92 ? -14.242 -8.188 -4.863 1 92 92 LEU A O 1
ATOM 755 N N . GLU A 1 93 ? -14.094 -6.191 -5.996 1 89.31 93 GLU A N 1
ATOM 756 C CA . GLU A 1 93 ? -14.445 -5.336 -4.867 1 89.31 93 GLU A CA 1
ATOM 757 C C . GLU A 1 93 ? -13.484 -5.543 -3.701 1 89.31 93 GLU A C 1
ATOM 759 O O . GLU A 1 93 ? -13.906 -5.621 -2.545 1 89.31 93 GLU A O 1
ATOM 764 N N . LEU A 1 94 ? -12.234 -5.797 -4.121 1 90.25 94 LEU A N 1
ATOM 765 C CA . LEU A 1 94 ? -11.203 -5.922 -3.1 1 90.25 94 LEU A CA 1
ATOM 766 C C . LEU A 1 94 ? -10.789 -4.551 -2.576 1 90.25 94 LEU A C 1
ATOM 768 O O . LEU A 1 94 ? -10.109 -4.453 -1.552 1 90.25 94 LEU A O 1
ATOM 772 N N . PHE A 1 95 ? -11.164 -3.582 -3.389 1 75.69 95 PHE A N 1
ATOM 773 C CA . PHE A 1 95 ? -10.898 -2.176 -3.107 1 75.69 95 PHE A CA 1
ATOM 774 C C . PHE A 1 95 ? -12.141 -1.495 -2.543 1 75.69 95 PHE A C 1
ATOM 776 O O . PHE A 1 95 ? -13.234 -1.636 -3.09 1 75.69 95 PHE A O 1
ATOM 783 N N . PRO A 1 96 ? -11.961 -0.847 -1.339 1 73.31 96 PRO A N 1
ATOM 784 C CA . PRO A 1 96 ? -13.164 -0.094 -0.973 1 73.31 96 PRO A CA 1
ATOM 785 C C . PRO A 1 96 ? -13.578 0.908 -2.047 1 73.31 96 PRO A C 1
ATOM 787 O O . PRO A 1 96 ? -12.734 1.611 -2.604 1 73.31 96 PRO A O 1
ATOM 790 N N . ASN A 1 97 ? -14.773 0.836 -2.373 1 66.62 97 ASN A N 1
ATOM 791 C CA . ASN A 1 97 ? -15.305 1.706 -3.42 1 66.62 97 ASN A CA 1
ATOM 792 C C . ASN A 1 97 ? -15.047 3.178 -3.105 1 66.62 97 ASN A C 1
ATOM 794 O O . ASN A 1 97 ? -14.867 3.988 -4.016 1 66.62 97 ASN A O 1
ATOM 798 N N . GLU A 1 98 ? -15.039 3.43 -1.84 1 64.56 98 GLU A N 1
ATOM 799 C CA . GLU A 1 98 ? -14.852 4.805 -1.389 1 64.56 98 GLU A CA 1
ATOM 800 C C . GLU A 1 98 ? -13.508 5.359 -1.851 1 64.56 98 GLU A C 1
ATOM 802 O O . GLU A 1 98 ? -13.383 6.555 -2.123 1 64.56 98 GLU A O 1
ATOM 807 N N . LEU A 1 99 ? -12.562 4.48 -2.066 1 73.06 99 LEU A N 1
ATOM 808 C CA . LEU A 1 99 ? -11.227 4.934 -2.436 1 73.06 99 LEU A CA 1
ATOM 809 C C . LEU A 1 99 ? -11.156 5.277 -3.918 1 73.06 99 LEU A C 1
ATOM 811 O O . LEU A 1 99 ? -10.281 6.035 -4.344 1 73.06 99 LEU A O 1
ATOM 815 N N . ASP A 1 100 ? -12 4.75 -4.598 1 66.38 100 ASP A N 1
ATOM 816 C CA . ASP A 1 100 ? -12.07 5.051 -6.027 1 66.38 100 ASP A CA 1
ATOM 817 C C . ASP A 1 100 ? -12.406 6.52 -6.262 1 66.38 100 ASP A C 1
ATOM 819 O O . ASP A 1 100 ? -11.938 7.121 -7.234 1 66.38 100 ASP A O 1
ATOM 823 N N . GLU A 1 101 ? -13.227 7.012 -5.363 1 60.62 101 GLU A N 1
ATOM 824 C CA . GLU A 1 101 ? -13.578 8.422 -5.465 1 60.62 101 GLU A CA 1
ATOM 825 C C . GLU A 1 101 ? -12.344 9.312 -5.336 1 60.62 101 GLU A C 1
ATOM 827 O O . GLU A 1 101 ? -12.234 10.336 -6.016 1 60.62 101 GLU A O 1
ATOM 832 N N . CYS A 1 102 ? -11.531 8.883 -4.574 1 58.97 102 CYS A N 1
ATOM 833 C CA . CYS A 1 102 ? -10.297 9.641 -4.367 1 58.97 102 CYS A CA 1
ATOM 834 C C . CYS A 1 102 ? -9.398 9.562 -5.598 1 58.97 102 CYS A C 1
ATOM 836 O O . CYS A 1 102 ? -8.797 10.562 -5.992 1 58.97 102 CYS A O 1
ATOM 838 N N . TRP A 1 103 ? -9.359 8.43 -6.062 1 59 103 TRP A N 1
ATOM 839 C CA . TRP A 1 103 ? -8.562 8.164 -7.254 1 59 103 TRP A CA 1
ATOM 840 C C . TRP A 1 103 ? -8.969 9.094 -8.398 1 59 103 TRP A C 1
ATOM 842 O O . TRP A 1 103 ? -8.109 9.695 -9.039 1 59 103 TRP A O 1
ATOM 852 N N . LEU A 1 104 ? -10.141 9.094 -8.508 1 55.47 104 LEU A N 1
ATOM 853 C CA . LEU A 1 104 ? -10.703 9.906 -9.578 1 55.47 104 LEU A CA 1
ATOM 854 C C . LEU A 1 104 ? -10.438 11.391 -9.336 1 55.47 104 LEU A C 1
ATOM 856 O O . LEU A 1 104 ? -10.117 12.133 -10.266 1 55.47 104 LEU A O 1
ATOM 860 N N . ALA A 1 105 ? -10.578 11.641 -8.125 1 51.56 105 ALA A N 1
ATOM 861 C CA . ALA A 1 105 ? -10.375 13.055 -7.793 1 51.56 105 ALA A CA 1
ATOM 862 C C . ALA A 1 105 ? -8.914 13.453 -7.977 1 51.56 105 ALA A C 1
ATOM 864 O O . ALA A 1 105 ? -8.625 14.562 -8.43 1 51.56 105 ALA A O 1
ATOM 865 N N . GLY A 1 106 ? -8.039 12.703 -7.555 1 51.41 106 GLY A N 1
ATOM 866 C CA . GLY A 1 106 ? -6.621 12.984 -7.691 1 51.41 106 GLY A CA 1
ATOM 867 C C . GLY A 1 106 ? -6.16 13.047 -9.133 1 51.41 106 GLY A C 1
ATOM 868 O O . GLY A 1 106 ? -5.312 13.867 -9.484 1 51.41 106 GLY A O 1
ATOM 869 N N . ARG A 1 107 ? -6.652 12.031 -9.867 1 50.88 107 ARG A N 1
ATOM 870 C CA . ARG A 1 107 ? -6.289 12.039 -11.273 1 50.88 107 ARG A CA 1
ATOM 871 C C . ARG A 1 107 ? -6.848 13.266 -11.984 1 50.88 107 ARG A C 1
ATOM 873 O O . ARG A 1 107 ? -6.207 13.82 -12.875 1 50.88 107 ARG A O 1
ATOM 880 N N . VAL A 1 108 ? -8.023 13.523 -11.562 1 42.81 108 VAL A N 1
ATOM 881 C CA . VAL A 1 108 ? -8.633 14.688 -12.195 1 42.81 108 VAL A CA 1
ATOM 882 C C . VAL A 1 108 ? -7.832 15.938 -11.859 1 42.81 108 VAL A C 1
ATOM 884 O O . VAL A 1 108 ? -7.75 16.875 -12.664 1 42.81 108 VAL A O 1
ATOM 887 N N . PHE A 1 109 ? -7.387 16.031 -10.75 1 43.53 109 PHE A N 1
ATOM 888 C CA . PHE A 1 109 ? -6.645 17.234 -10.398 1 43.53 109 PHE A CA 1
ATOM 889 C C . PHE A 1 109 ? -5.348 17.328 -11.195 1 43.53 109 PHE A C 1
ATOM 891 O O . PHE A 1 109 ? -4.902 18.422 -11.547 1 43.53 109 PHE A O 1
ATOM 898 N N . ILE A 1 110 ? -4.707 16.219 -11.422 1 45.38 110 ILE A N 1
ATOM 899 C CA . ILE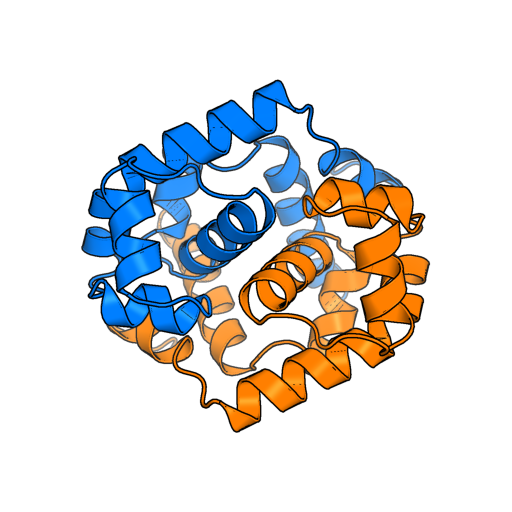 A 1 110 ? -3.506 16.297 -12.242 1 45.38 110 ILE A CA 1
ATOM 900 C C . ILE A 1 110 ? -3.855 16.891 -13.609 1 45.38 110 ILE A C 1
ATOM 902 O O . ILE A 1 110 ? -3.09 17.672 -14.172 1 45.38 110 ILE A O 1
ATOM 906 N N . GLU A 1 111 ? -4.953 16.547 -14.086 1 41.06 111 GLU A N 1
ATOM 907 C CA . GLU A 1 111 ? -5.32 17.078 -15.391 1 41.06 111 GLU A CA 1
ATOM 908 C C . GLU A 1 111 ? -5.566 18.594 -15.312 1 41.06 111 GLU A C 1
ATOM 910 O O . GLU A 1 111 ? -5.289 19.312 -16.266 1 41.06 111 GLU A O 1
ATOM 915 N N . GLU A 1 112 ? -6.07 19.016 -14.234 1 37 112 GLU A N 1
ATOM 916 C CA . GLU A 1 112 ? -6.422 20.422 -14.219 1 37 112 GLU A CA 1
ATOM 917 C C . GLU A 1 112 ? -5.203 21.297 -13.914 1 37 112 GLU A C 1
ATOM 919 O O . GLU A 1 112 ? -5.23 22.5 -14.133 1 37 112 GLU A O 1
ATOM 924 N N . GLU A 1 113 ? -4.285 20.859 -13.125 1 38.56 113 GLU A N 1
ATOM 925 C CA . GLU A 1 113 ? -3.168 21.75 -12.82 1 38.56 113 GLU A CA 1
ATOM 926 C C . GLU A 1 113 ? -2.174 21.797 -13.977 1 38.56 113 GLU A C 1
ATOM 928 O O . GLU A 1 113 ? -1.188 22.531 -13.93 1 38.56 113 GLU A O 1
ATOM 933 N N . LYS A 1 114 ? -2.381 20.969 -15.023 1 36.16 114 LYS A N 1
ATOM 934 C CA . LYS A 1 114 ? -1.692 21.344 -16.25 1 36.16 114 LYS A CA 1
ATOM 935 C C . LYS A 1 114 ? -2.477 22.406 -17.031 1 36.16 114 LYS A C 1
ATOM 937 O O . LYS A 1 114 ? -3.707 22.375 -17.062 1 36.16 114 LYS A O 1
ATOM 942 N N . MET B 1 1 ? 5.238 6.441 -28.281 1 20.33 1 MET B N 1
ATOM 943 C CA . MET B 1 1 ? 5.074 5.008 -28.516 1 20.33 1 MET B CA 1
ATOM 944 C C . MET B 1 1 ? 5.043 4.25 -27.188 1 20.33 1 MET B C 1
ATOM 946 O O . MET B 1 1 ? 6.047 4.191 -26.484 1 20.33 1 MET B O 1
ATOM 950 N N . ILE B 1 2 ? 4.078 4.332 -26.359 1 33.88 2 ILE B N 1
ATOM 951 C CA . ILE B 1 2 ? 3.912 3.705 -25.062 1 33.88 2 ILE B CA 1
ATOM 952 C C . ILE B 1 2 ? 4.227 2.215 -25.156 1 33.88 2 ILE B C 1
ATOM 954 O O . ILE B 1 2 ? 3.594 1.492 -25.938 1 33.88 2 ILE B O 1
ATOM 958 N N . GLN B 1 3 ? 5.41 1.88 -25.094 1 32.16 3 GLN B N 1
ATOM 959 C CA . GLN B 1 3 ? 5.816 0.498 -25.328 1 32.16 3 GLN B CA 1
ATOM 960 C C . GLN B 1 3 ? 4.949 -0.472 -24.531 1 32.16 3 GLN B C 1
ATOM 962 O O . GLN B 1 3 ? 4.695 -0.256 -23.344 1 32.16 3 GLN B O 1
ATOM 967 N N . PHE B 1 4 ? 3.977 -1.071 -25.125 1 37.12 4 PHE B N 1
ATOM 968 C CA . PHE B 1 4 ? 3.162 -2.197 -24.688 1 37.12 4 PHE B CA 1
ATOM 969 C C . PHE B 1 4 ? 3.99 -3.166 -23.844 1 37.12 4 PHE B C 1
ATOM 971 O O . PHE B 1 4 ? 4.844 -3.881 -24.375 1 37.12 4 PHE B O 1
ATOM 978 N N . VAL B 1 5 ? 4.539 -2.709 -22.797 1 47.53 5 VAL B N 1
ATOM 979 C CA . VAL B 1 5 ? 5.336 -3.656 -22.031 1 47.53 5 VAL B CA 1
ATOM 980 C C . VAL B 1 5 ? 4.52 -4.918 -21.75 1 47.53 5 VAL B C 1
ATOM 982 O O . VAL B 1 5 ? 3.32 -4.84 -21.484 1 47.53 5 VAL B O 1
ATOM 985 N N . GLY B 1 6 ? 4.715 -5.949 -22.438 1 47.41 6 GLY B N 1
ATOM 986 C CA . GLY B 1 6 ? 4.133 -7.27 -22.25 1 47.41 6 GLY B CA 1
ATOM 987 C C . GLY B 1 6 ? 3.734 -7.539 -20.797 1 47.41 6 GLY B C 1
ATOM 988 O O . GLY B 1 6 ? 4.059 -6.758 -19.906 1 47.41 6 GLY B O 1
ATOM 989 N N . ARG B 1 7 ? 2.74 -8.438 -20.516 1 52.38 7 ARG B N 1
ATOM 990 C CA . ARG B 1 7 ? 2.178 -8.906 -19.266 1 52.38 7 ARG B CA 1
ATOM 991 C C . ARG B 1 7 ? 3.234 -8.922 -18.156 1 52.38 7 ARG B C 1
ATOM 993 O O . ARG B 1 7 ? 2.971 -8.5 -17.031 1 52.38 7 ARG B O 1
ATOM 1000 N N . ASP B 1 8 ? 4.441 -9.406 -18.531 1 55.19 8 ASP B N 1
ATOM 1001 C CA . ASP B 1 8 ? 5.555 -9.648 -17.609 1 55.19 8 ASP B CA 1
ATOM 1002 C C . ASP B 1 8 ? 6.285 -8.352 -17.281 1 55.19 8 ASP B C 1
ATOM 1004 O O . ASP B 1 8 ? 6.949 -8.25 -16.25 1 55.19 8 ASP B O 1
ATOM 1008 N N . ALA B 1 9 ? 5.977 -7.289 -17.953 1 64.62 9 ALA B N 1
ATOM 1009 C CA . ALA B 1 9 ? 6.891 -6.152 -17.906 1 64.62 9 ALA B CA 1
ATOM 1010 C C . ALA B 1 9 ? 6.637 -5.297 -16.656 1 64.62 9 ALA B C 1
ATOM 1012 O O . ALA B 1 9 ? 7.57 -4.75 -16.078 1 64.62 9 ALA B O 1
ATOM 1013 N N . TYR B 1 10 ? 5.504 -5.5 -16.031 1 73.25 10 TYR B N 1
ATOM 1014 C CA . TYR B 1 10 ? 5.215 -4.516 -14.984 1 73.25 10 TYR B CA 1
ATOM 1015 C C . TYR B 1 10 ? 5.727 -4.992 -13.633 1 73.25 10 TYR B C 1
ATOM 1017 O O . TYR B 1 10 ? 6.121 -4.18 -12.789 1 73.25 10 TYR B O 1
ATOM 1025 N N . LYS B 1 11 ? 5.875 -6.367 -13.57 1 78.5 11 LYS B N 1
ATOM 1026 C CA . LYS B 1 11 ? 6.363 -6.875 -12.289 1 78.5 11 LYS B CA 1
ATOM 1027 C C . LYS B 1 11 ? 7.836 -6.531 -12.094 1 78.5 11 LYS B C 1
ATOM 1029 O O . LYS B 1 11 ? 8.312 -6.445 -10.961 1 78.5 11 LYS B O 1
ATOM 1034 N N . GLN B 1 12 ? 8.484 -6.281 -13.203 1 81 12 GLN B N 1
ATOM 1035 C CA . GLN B 1 12 ? 9.906 -5.977 -13.133 1 81 12 GLN B CA 1
ATOM 1036 C C . GLN B 1 12 ? 10.148 -4.625 -12.469 1 81 12 GLN B C 1
ATOM 1038 O O . GLN B 1 12 ? 11.219 -4.391 -11.898 1 81 12 GLN B O 1
ATOM 1043 N N . PHE B 1 13 ? 9.133 -3.818 -12.438 1 80.31 13 PHE B N 1
ATOM 1044 C CA . PHE B 1 13 ? 9.258 -2.48 -11.867 1 80.31 13 PHE B CA 1
ATOM 1045 C C . PHE B 1 13 ? 9.117 -2.523 -10.352 1 80.31 13 PHE B C 1
ATOM 1047 O O . PHE B 1 13 ? 9.344 -1.519 -9.672 1 80.31 13 PHE B O 1
ATOM 1054 N N . TRP B 1 14 ? 8.922 -3.684 -9.859 1 86.75 14 TRP B N 1
ATOM 1055 C CA . TRP B 1 14 ? 8.719 -3.836 -8.422 1 86.75 14 TRP B CA 1
ATOM 1056 C C . TRP B 1 14 ? 9.891 -4.566 -7.777 1 86.75 14 TRP B C 1
ATOM 1058 O O . TRP B 1 14 ? 9.781 -5.051 -6.648 1 86.75 14 TRP B O 1
ATOM 1068 N N . ASN B 1 15 ? 10.938 -4.699 -8.578 1 84.88 15 ASN B N 1
ATOM 1069 C CA . ASN B 1 15 ? 12.156 -5.301 -8.055 1 84.88 15 ASN B CA 1
ATOM 1070 C C . ASN B 1 15 ? 13.086 -4.246 -7.457 1 84.88 15 ASN B C 1
ATOM 1072 O O . ASN B 1 15 ? 13.688 -3.453 -8.188 1 84.88 15 ASN B O 1
ATOM 1076 N N . PHE B 1 16 ? 13.211 -4.27 -6.07 1 89.25 16 PHE B N 1
ATOM 1077 C CA . PHE B 1 16 ? 14.023 -3.299 -5.348 1 89.25 16 PHE B CA 1
ATOM 1078 C C . PHE B 1 16 ? 15.117 -3.994 -4.551 1 89.25 16 PHE B C 1
ATOM 1080 O O . PHE B 1 16 ? 14.891 -5.059 -3.971 1 89.25 16 PHE B O 1
ATOM 1087 N N . SER B 1 17 ? 16.25 -3.309 -4.598 1 92.12 17 SER B N 1
ATOM 1088 C CA . SER B 1 17 ? 17.328 -3.822 -3.754 1 92.12 17 SER B CA 1
ATOM 1089 C C . SER B 1 17 ? 17.078 -3.49 -2.285 1 92.12 17 SER B C 1
ATOM 1091 O O . SER B 1 17 ? 16.25 -2.639 -1.965 1 92.12 17 SER B O 1
ATOM 1093 N N . LYS B 1 18 ? 17.797 -4.203 -1.444 1 94.19 18 LYS B N 1
ATOM 1094 C CA . LYS B 1 18 ? 17.688 -3.939 -0.012 1 94.19 18 LYS B CA 1
ATOM 1095 C C . LYS B 1 18 ? 18.047 -2.492 0.31 1 94.19 18 LYS B C 1
ATOM 1097 O O . LYS B 1 18 ? 17.359 -1.836 1.098 1 94.19 18 LYS B O 1
ATOM 1102 N N . ASP B 1 19 ? 19.125 -2.047 -0.316 1 95.25 19 ASP B N 1
ATOM 1103 C CA . ASP B 1 19 ? 19.594 -0.687 -0.078 1 95.25 19 ASP B CA 1
ATOM 1104 C C . ASP B 1 19 ? 18.562 0.343 -0.539 1 95.25 19 ASP B C 1
ATOM 1106 O O . ASP B 1 19 ? 18.328 1.344 0.142 1 95.25 19 ASP B O 1
ATOM 1110 N N . GLU B 1 20 ? 17.984 0.144 -1.639 1 92.44 20 GLU B N 1
ATOM 1111 C CA . GLU B 1 20 ? 16.969 1.052 -2.17 1 92.44 20 GLU B CA 1
ATOM 1112 C C . GLU B 1 20 ? 15.758 1.134 -1.24 1 92.44 20 GLU B C 1
ATOM 1114 O O . GLU B 1 20 ? 15.25 2.225 -0.966 1 92.44 20 GLU B O 1
ATOM 1119 N N . LYS B 1 21 ? 15.344 -0.064 -0.8 1 94.81 21 LYS B N 1
ATOM 1120 C CA . LYS B 1 21 ? 14.203 -0.121 0.107 1 94.81 21 LYS B CA 1
ATOM 1121 C C . LYS B 1 21 ? 14.492 0.64 1.398 1 94.81 21 LYS B C 1
ATOM 1123 O O . LYS B 1 21 ? 13.648 1.415 1.866 1 94.81 21 LYS B O 1
ATOM 1128 N N . GLU B 1 22 ? 15.648 0.432 1.891 1 95.44 22 GLU B N 1
ATOM 1129 C CA . GLU B 1 22 ? 16.031 1.091 3.137 1 95.44 22 GLU B CA 1
ATOM 1130 C C . GLU B 1 22 ? 16.078 2.605 2.965 1 95.44 22 GLU B C 1
ATOM 1132 O O . GLU B 1 22 ? 15.609 3.352 3.822 1 95.44 22 GLU B O 1
ATOM 1137 N N . ASN B 1 23 ? 16.672 3.086 1.883 1 95.31 23 ASN B N 1
ATOM 1138 C CA . ASN B 1 23 ? 16.781 4.516 1.617 1 95.31 23 ASN B CA 1
ATOM 1139 C C . ASN B 1 23 ? 15.414 5.168 1.461 1 95.31 23 ASN B C 1
ATOM 1141 O O . ASN B 1 23 ? 15.164 6.238 2.018 1 95.31 23 ASN B O 1
ATOM 1145 N N . LEU B 1 24 ? 14.531 4.516 0.729 1 95.19 24 LEU B N 1
ATOM 1146 C CA . LEU B 1 24 ? 13.188 5.039 0.501 1 95.19 24 LEU B CA 1
ATOM 1147 C C . LEU B 1 24 ? 12.398 5.086 1.803 1 95.19 24 LEU B C 1
ATOM 1149 O O . LEU B 1 24 ? 11.727 6.078 2.094 1 95.19 24 LEU B O 1
ATOM 1153 N N . ALA B 1 25 ? 12.484 4.012 2.588 1 96.31 25 ALA B N 1
ATOM 1154 C CA . ALA B 1 25 ? 11.758 3.949 3.857 1 96.31 25 ALA B CA 1
ATOM 1155 C C . ALA B 1 25 ? 12.258 5.023 4.824 1 96.31 25 ALA B C 1
ATOM 1157 O O . ALA B 1 25 ? 11.461 5.633 5.543 1 96.31 25 ALA B O 1
ATOM 1158 N N . THR B 1 26 ? 13.57 5.227 4.812 1 96.62 26 THR B N 1
ATOM 1159 C CA . THR B 1 26 ? 14.156 6.254 5.668 1 96.62 26 THR B CA 1
ATOM 1160 C C . THR B 1 26 ? 13.672 7.641 5.246 1 96.62 26 THR B C 1
ATOM 1162 O O . THR B 1 26 ? 13.305 8.461 6.09 1 96.62 26 THR B O 1
ATOM 1165 N N . GLN B 1 27 ? 13.664 7.926 3.99 1 96.56 27 GLN B N 1
ATOM 11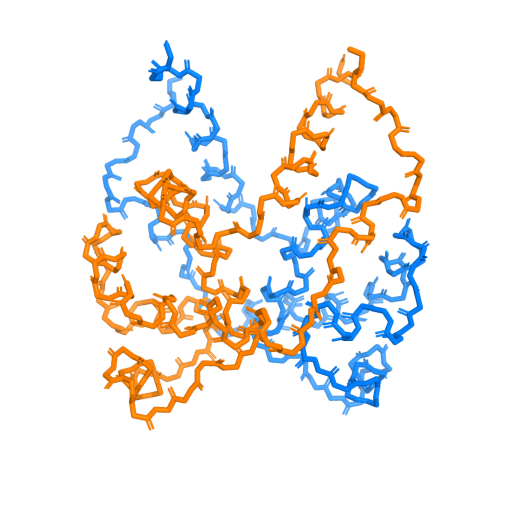66 C CA . GLN B 1 27 ? 13.203 9.211 3.48 1 96.56 27 GLN B CA 1
ATOM 1167 C C . GLN B 1 27 ? 11.727 9.438 3.791 1 96.56 27 GLN B C 1
ATOM 1169 O O . GLN B 1 27 ? 11.32 10.555 4.117 1 96.56 27 GLN B O 1
ATOM 1174 N N . LEU B 1 28 ? 10.969 8.398 3.664 1 97.12 28 LEU B N 1
ATOM 1175 C CA . LEU B 1 28 ? 9.555 8.523 4.008 1 97.12 28 LEU B CA 1
ATOM 1176 C C . LEU B 1 28 ? 9.383 8.883 5.48 1 97.12 28 LEU B C 1
ATOM 1178 O O . LEU B 1 28 ? 8.578 9.742 5.82 1 97.12 28 LEU B O 1
ATOM 1182 N N . ALA B 1 29 ? 10.125 8.195 6.312 1 97.5 29 ALA B N 1
ATOM 1183 C CA . ALA B 1 29 ? 10.047 8.469 7.746 1 97.5 29 ALA B CA 1
ATOM 1184 C C . ALA B 1 29 ? 10.297 9.945 8.031 1 97.5 29 ALA B C 1
ATOM 1186 O O . ALA B 1 29 ? 9.594 10.562 8.836 1 97.5 29 ALA B O 1
ATOM 1187 N N . ILE B 1 30 ? 11.203 10.484 7.344 1 97.31 30 ILE B N 1
ATOM 1188 C CA . ILE B 1 30 ? 11.594 11.883 7.508 1 97.31 30 ILE B CA 1
ATOM 1189 C C . ILE B 1 30 ? 10.438 12.789 7.098 1 97.31 30 ILE B C 1
ATOM 1191 O O . ILE B 1 30 ? 10.203 13.828 7.727 1 97.31 30 ILE B O 1
ATOM 1195 N N . GLU B 1 31 ? 9.648 12.383 6.078 1 97.25 31 GLU B N 1
ATOM 1196 C CA . GLU B 1 31 ? 8.648 13.25 5.469 1 97.25 31 GLU B CA 1
ATOM 1197 C C . GLU B 1 31 ? 7.266 13 6.062 1 97.25 31 GLU B C 1
ATOM 1199 O O . GLU B 1 31 ? 6.316 13.734 5.773 1 97.25 31 GLU B O 1
ATOM 1204 N N . LEU B 1 32 ? 7.148 12.031 6.91 1 97.31 32 LEU B N 1
ATOM 1205 C CA . LEU B 1 32 ? 5.852 11.625 7.438 1 97.31 32 LEU B CA 1
ATOM 1206 C C . LEU B 1 32 ? 5.152 12.789 8.125 1 97.31 32 LEU B C 1
ATOM 1208 O O . LEU B 1 32 ? 3.957 13.016 7.918 1 97.31 32 LEU B O 1
ATOM 1212 N N . PRO B 1 33 ? 5.914 13.625 8.984 1 96.69 33 PRO B N 1
ATOM 1213 C CA . PRO B 1 33 ? 5.23 14.742 9.625 1 96.69 33 PRO B CA 1
ATOM 1214 C C . PRO B 1 33 ? 4.656 15.742 8.625 1 96.69 33 PRO B C 1
ATOM 1216 O O . PRO B 1 33 ? 3.514 16.188 8.766 1 96.69 33 PRO B O 1
ATOM 1219 N N . ALA B 1 34 ? 5.367 16.016 7.605 1 96.31 34 ALA B N 1
ATOM 1220 C CA . ALA B 1 34 ? 4.914 16.953 6.578 1 96.31 34 ALA B CA 1
ATOM 1221 C C . ALA B 1 34 ? 3.74 16.375 5.789 1 96.31 34 ALA B C 1
ATOM 1223 O O . ALA B 1 34 ? 2.773 17.078 5.496 1 96.31 34 ALA B O 1
ATOM 1224 N N . LEU B 1 35 ? 3.795 15.125 5.406 1 95.19 35 LEU B N 1
ATOM 1225 C CA . LEU B 1 35 ? 2.734 14.461 4.656 1 95.19 35 LEU B CA 1
ATOM 1226 C C . LEU B 1 35 ? 1.446 14.406 5.469 1 95.19 35 LEU B C 1
ATOM 1228 O O . LEU B 1 35 ? 0.367 14.703 4.953 1 95.19 35 LEU B O 1
ATOM 1232 N N . ARG B 1 36 ? 1.623 14 6.703 1 95 36 ARG B N 1
ATOM 1233 C CA . ARG B 1 36 ? 0.462 13.938 7.586 1 95 36 ARG B CA 1
ATOM 1234 C C . ARG B 1 36 ? -0.194 15.312 7.719 1 95 36 ARG B C 1
ATOM 1236 O O . ARG B 1 36 ? -1.421 15.422 7.68 1 95 36 ARG B O 1
ATOM 1243 N N . GLY B 1 37 ? 0.659 16.359 7.902 1 94 37 GLY B N 1
ATOM 1244 C CA . GLY B 1 37 ? 0.151 17.719 7.961 1 94 37 GLY B CA 1
ATOM 1245 C C . GLY B 1 37 ? -0.585 18.141 6.703 1 94 37 GLY B C 1
ATOM 1246 O O . GLY B 1 37 ? -1.637 18.781 6.777 1 94 37 GLY B O 1
ATOM 1247 N N . LYS B 1 38 ? -0.08 17.75 5.555 1 92.31 38 LYS B N 1
ATOM 1248 C CA . LYS B 1 38 ? -0.688 18.078 4.27 1 92.31 38 LYS B CA 1
ATOM 1249 C C . LYS B 1 38 ? -2.051 17.406 4.117 1 92.31 38 LYS B C 1
ATOM 1251 O O . LYS B 1 38 ? -2.98 18 3.566 1 92.31 38 LYS B O 1
ATOM 1256 N N . VAL B 1 39 ? -2.168 16.203 4.574 1 90.5 39 VAL B N 1
ATOM 1257 C CA . VAL B 1 39 ? -3.424 15.461 4.539 1 90.5 39 VAL B CA 1
ATOM 1258 C C . VAL B 1 39 ? -4.41 16.062 5.539 1 90.5 39 VAL B C 1
ATOM 1260 O O . VAL B 1 39 ? -5.625 16.016 5.332 1 90.5 39 VAL B O 1
ATOM 1263 N N . GLY B 1 40 ? -3.854 16.641 6.633 1 92.25 40 GLY B N 1
ATOM 1264 C CA . GLY B 1 40 ? -4.68 17.094 7.738 1 92.25 40 GLY B CA 1
ATOM 1265 C C . GLY B 1 40 ? -5.121 15.984 8.664 1 92.25 40 GLY B C 1
ATOM 1266 O O . GLY B 1 40 ? -6.238 16 9.188 1 92.25 40 GLY B O 1
ATOM 1267 N N . ALA B 1 41 ? -4.34 15.016 8.844 1 93.06 41 ALA B N 1
ATOM 1268 C CA . ALA B 1 41 ? -4.664 13.859 9.672 1 93.06 41 ALA B CA 1
ATOM 1269 C C . ALA B 1 41 ? -3.902 13.898 10.992 1 93.06 41 ALA B C 1
ATOM 1271 O O . ALA B 1 41 ? -2.785 14.414 11.062 1 93.06 41 ALA B O 1
ATOM 1272 N N . SER B 1 42 ? -4.523 13.383 11.992 1 95 42 SER B N 1
ATOM 1273 C CA . SER B 1 42 ? -3.807 13.109 13.234 1 95 42 SER B CA 1
ATOM 1274 C C . SER B 1 42 ? -2.986 11.828 13.125 1 95 42 SER B C 1
ATOM 1276 O O . SER B 1 42 ? -3.146 11.062 12.172 1 95 42 SER B O 1
ATOM 1278 N N . GLN B 1 43 ? -2.098 11.68 14.102 1 96.69 43 GLN B N 1
ATOM 1279 C CA . GLN B 1 43 ? -1.339 10.43 14.141 1 96.69 43 GLN B CA 1
ATOM 1280 C C . GLN B 1 43 ? -2.266 9.227 14.258 1 96.69 43 GLN B C 1
ATOM 1282 O O . GLN B 1 43 ? -2.025 8.188 13.641 1 96.69 43 GLN B O 1
ATOM 1287 N N . GLU B 1 44 ? -3.338 9.391 15.047 1 96.44 44 GLU B N 1
ATOM 1288 C CA . GLU B 1 44 ? -4.312 8.32 15.242 1 96.44 44 GLU B CA 1
ATOM 1289 C C . GLU B 1 44 ? -5.023 7.977 13.938 1 96.44 44 GLU B C 1
ATOM 1291 O O . GLU B 1 44 ? -5.211 6.801 13.617 1 96.44 44 GLU B O 1
ATOM 1296 N N . GLU B 1 45 ? -5.34 8.945 13.195 1 94.44 45 GLU B N 1
ATOM 1297 C CA . GLU B 1 45 ? -6.098 8.75 11.961 1 94.44 45 GLU B CA 1
ATOM 1298 C C . GLU B 1 45 ? -5.262 8.023 10.914 1 94.44 45 GLU B C 1
ATOM 1300 O O . GLU B 1 45 ? -5.738 7.078 10.281 1 94.44 45 GLU B O 1
ATOM 1305 N N . ILE B 1 46 ? -4.055 8.43 10.664 1 95.5 46 ILE B N 1
ATOM 1306 C CA . ILE B 1 46 ? -3.217 7.773 9.664 1 95.5 46 ILE B CA 1
ATOM 1307 C C . ILE B 1 46 ? -2.852 6.367 10.133 1 95.5 46 ILE B C 1
ATOM 1309 O O . ILE B 1 46 ? -2.836 5.426 9.336 1 95.5 46 ILE B O 1
ATOM 1313 N N . ALA B 1 47 ? -2.557 6.215 11.453 1 97.06 47 ALA B N 1
ATOM 1314 C CA . ALA B 1 47 ? -2.236 4.906 12.016 1 97.06 47 ALA B CA 1
ATOM 1315 C C . ALA B 1 47 ? -3.383 3.922 11.797 1 97.06 47 ALA B C 1
ATOM 1317 O O . ALA B 1 47 ? -3.164 2.795 11.344 1 97.06 47 ALA B O 1
ATOM 1318 N N . SER B 1 48 ? -4.59 4.402 12.055 1 95.56 48 SER B N 1
ATOM 1319 C CA . SER B 1 48 ? -5.777 3.576 11.859 1 95.56 48 SER B CA 1
ATOM 1320 C C . SER B 1 48 ? -5.977 3.23 10.391 1 95.56 48 SER B C 1
ATOM 1322 O O . SER B 1 48 ? -6.309 2.092 10.055 1 95.56 48 SER B O 1
ATOM 1324 N N . ALA B 1 49 ? -5.738 4.145 9.523 1 93.44 49 ALA B N 1
ATOM 1325 C CA . ALA B 1 49 ? -5.926 3.955 8.086 1 93.44 49 ALA B CA 1
ATOM 1326 C C . ALA B 1 49 ? -5.02 2.85 7.555 1 93.44 49 ALA B C 1
ATOM 1328 O O . ALA B 1 49 ? -5.426 2.061 6.699 1 93.44 49 ALA B O 1
ATOM 1329 N N . VAL B 1 50 ? -3.797 2.76 8.164 1 96.25 50 VAL B N 1
ATOM 1330 C CA . VAL B 1 50 ? -2.844 1.796 7.625 1 96.25 50 VAL B CA 1
ATOM 1331 C C . VAL B 1 50 ? -2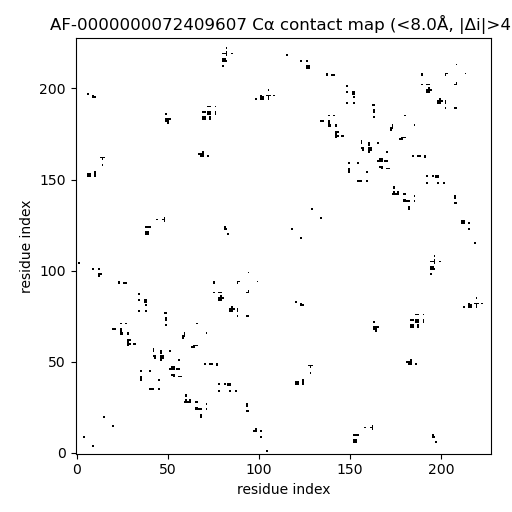.768 0.574 8.539 1 96.25 50 VAL B C 1
ATOM 1333 O O . VAL B 1 50 ? -1.977 -0.341 8.297 1 96.25 50 VAL B O 1
ATOM 1336 N N . GLY B 1 51 ? -3.457 0.551 9.609 1 96.12 51 GLY B N 1
ATOM 1337 C CA . GLY B 1 51 ? -3.662 -0.653 10.406 1 96.12 51 GLY B CA 1
ATOM 1338 C C . GLY B 1 51 ? -2.576 -0.88 11.438 1 96.12 51 GLY B C 1
ATOM 1339 O O . GLY B 1 51 ? -2.186 -2.021 11.695 1 96.12 51 GLY B O 1
ATOM 1340 N N . ILE B 1 52 ? -2.051 0.13 11.992 1 96.81 52 ILE B N 1
ATOM 1341 C CA . ILE B 1 52 ? -1.072 0.008 13.07 1 96.81 52 ILE B CA 1
ATOM 1342 C C . ILE B 1 52 ? -1.497 0.874 14.258 1 96.81 52 ILE B C 1
ATOM 1344 O O . ILE B 1 52 ? -2.447 1.652 14.156 1 96.81 52 ILE B O 1
ATOM 1348 N N . SER B 1 53 ? -0.838 0.715 15.336 1 97.5 53 SER B N 1
ATOM 1349 C CA . SER B 1 53 ? -1.148 1.523 16.516 1 97.5 53 SER B CA 1
ATOM 1350 C C . SER B 1 53 ? -0.556 2.924 16.391 1 97.5 53 SER B C 1
ATOM 1352 O O . SER B 1 53 ? 0.426 3.129 15.672 1 97.5 53 SER B O 1
ATOM 1354 N N . ARG B 1 54 ? -1.156 3.861 17.094 1 97.62 54 ARG B N 1
ATOM 1355 C CA . ARG B 1 54 ? -0.631 5.223 17.141 1 97.62 54 ARG B CA 1
ATOM 1356 C C . ARG B 1 54 ? 0.792 5.242 17.688 1 97.62 54 ARG B C 1
ATOM 1358 O O . ARG B 1 54 ? 1.634 6.008 17.219 1 97.62 54 ARG B O 1
ATOM 1365 N N . GLN B 1 55 ? 1.055 4.418 18.641 1 98.06 55 GLN B N 1
ATOM 1366 C CA . GLN B 1 55 ? 2.387 4.336 19.234 1 98.06 55 GLN B CA 1
ATOM 1367 C C . GLN B 1 55 ? 3.422 3.908 18.203 1 98.06 55 GLN B C 1
ATOM 1369 O O . GLN B 1 55 ? 4.508 4.488 18.125 1 98.06 55 GLN B O 1
ATOM 1374 N N . THR B 1 56 ? 3.047 2.869 17.453 1 97.75 56 THR B N 1
ATOM 1375 C CA . THR B 1 56 ? 3.928 2.379 16.406 1 97.75 56 THR B CA 1
ATOM 1376 C C . THR B 1 56 ? 4.164 3.461 15.352 1 97.75 56 THR B C 1
ATOM 1378 O O . THR B 1 56 ? 5.301 3.688 14.93 1 97.75 56 THR B O 1
ATOM 1381 N N . TYR B 1 57 ? 3.115 4.121 14.961 1 98.12 57 TYR B N 1
ATOM 1382 C CA . TYR B 1 57 ? 3.23 5.199 13.984 1 98.12 57 TYR B CA 1
ATOM 1383 C C . TYR B 1 57 ? 4.148 6.301 14.492 1 98.12 57 TYR B C 1
ATOM 1385 O O . TYR B 1 57 ? 5.02 6.781 13.758 1 98.12 57 TYR B O 1
ATOM 1393 N N . SER B 1 58 ? 3.939 6.691 15.68 1 97.88 58 SER B N 1
ATOM 1394 C CA . SER B 1 58 ? 4.762 7.727 16.297 1 97.88 58 SER B CA 1
ATOM 1395 C C . SER B 1 58 ? 6.234 7.34 16.297 1 97.88 58 SER B C 1
ATOM 1397 O O . SER B 1 58 ? 7.102 8.18 16.047 1 97.88 58 SER B O 1
ATOM 1399 N N . ALA B 1 59 ? 6.527 6.102 16.578 1 97.94 59 ALA B N 1
ATOM 1400 C CA . ALA B 1 59 ? 7.902 5.617 16.578 1 97.94 59 ALA B CA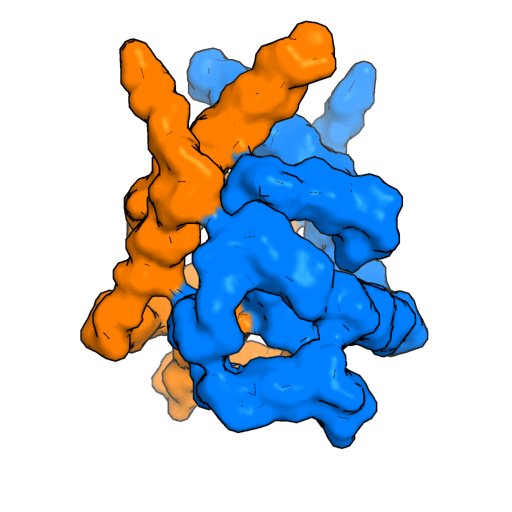 1
ATOM 1401 C C . ALA B 1 59 ? 8.547 5.773 15.203 1 97.94 59 ALA B C 1
ATOM 1403 O O . ALA B 1 59 ? 9.742 6.039 15.102 1 97.94 59 ALA B O 1
ATOM 1404 N N . TYR B 1 60 ? 7.777 5.613 14.109 1 97.44 60 TYR B N 1
ATOM 1405 C CA . TYR B 1 60 ? 8.281 5.766 12.75 1 97.44 60 TYR B CA 1
ATOM 1406 C C . TYR B 1 60 ? 8.508 7.234 12.414 1 97.44 60 TYR B C 1
ATOM 1408 O O . TYR B 1 60 ? 9.531 7.594 11.828 1 97.44 60 TYR B O 1
ATOM 1416 N N . GLU B 1 61 ? 7.535 8.039 12.883 1 95.75 61 GLU B N 1
ATOM 1417 C CA . GLU B 1 61 ? 7.656 9.469 12.641 1 95.75 61 GLU B CA 1
ATOM 1418 C C . GLU B 1 61 ? 8.875 10.047 13.359 1 95.75 61 GLU B C 1
ATOM 1420 O O . GLU B 1 61 ? 9.492 11 12.875 1 95.75 61 GLU B O 1
ATOM 1425 N N . ASN B 1 62 ? 9.156 9.477 14.508 1 95.62 62 ASN B N 1
ATOM 1426 C CA . ASN B 1 62 ? 10.273 9.961 15.32 1 95.62 62 ASN B CA 1
ATOM 1427 C C . ASN B 1 62 ? 11.57 9.234 14.969 1 95.62 62 ASN B C 1
ATOM 1429 O O . ASN B 1 62 ? 12.609 9.469 15.594 1 95.62 62 ASN B O 1
ATOM 1433 N N . ARG B 1 63 ? 11.555 8.312 14.039 1 95.31 63 ARG B N 1
ATOM 1434 C CA . ARG B 1 63 ? 12.695 7.582 13.5 1 95.31 63 ARG B CA 1
ATOM 1435 C C . ARG B 1 63 ? 13.391 6.777 14.602 1 95.31 63 ARG B C 1
ATOM 1437 O O . ARG B 1 63 ? 14.617 6.68 14.625 1 95.31 63 ARG B O 1
ATOM 1444 N N . THR B 1 64 ? 12.609 6.316 15.602 1 96.06 64 THR B N 1
ATOM 1445 C CA . THR B 1 64 ? 13.133 5.414 16.625 1 96.06 64 THR B CA 1
ATOM 1446 C C . THR B 1 64 ? 13.047 3.963 16.156 1 96.06 64 THR B C 1
ATOM 1448 O O . THR B 1 64 ? 13.695 3.082 16.719 1 96.06 64 THR B O 1
ATOM 1451 N N . ARG B 1 65 ? 12.234 3.625 15.156 1 96.56 65 ARG B N 1
ATOM 1452 C CA . ARG B 1 65 ? 12.125 2.334 14.484 1 96.56 65 ARG B CA 1
ATOM 1453 C C . ARG B 1 65 ? 12.125 2.506 12.969 1 96.56 65 ARG B C 1
ATOM 1455 O O . ARG B 1 65 ? 11.523 3.441 12.445 1 96.56 65 ARG B O 1
ATOM 1462 N N . PRO B 1 66 ? 12.805 1.607 12.352 1 96.88 66 PRO B N 1
ATOM 1463 C CA . PRO B 1 66 ? 12.734 1.68 10.891 1 96.88 66 PRO B CA 1
ATOM 1464 C C . PRO B 1 66 ? 11.383 1.229 10.344 1 96.88 66 PRO B C 1
ATOM 1466 O O . PRO B 1 66 ? 10.773 0.298 10.883 1 96.88 66 PRO B O 1
ATOM 1469 N N . ILE B 1 67 ? 10.922 1.868 9.32 1 97.56 67 ILE B N 1
ATOM 1470 C CA . ILE B 1 67 ? 9.656 1.503 8.68 1 97.56 67 ILE B CA 1
ATOM 1471 C C . ILE B 1 67 ? 9.852 0.231 7.852 1 97.56 67 ILE B C 1
ATOM 1473 O O . ILE B 1 67 ? 10.68 0.192 6.945 1 97.56 67 ILE B O 1
ATOM 1477 N N . PRO B 1 68 ? 9.125 -0.819 8.164 1 97.31 68 PRO B N 1
ATOM 1478 C CA . PRO B 1 68 ? 9.164 -1.992 7.285 1 97.31 68 PRO B CA 1
ATOM 1479 C C . PRO B 1 68 ? 8.695 -1.688 5.863 1 97.31 68 PRO B C 1
ATOM 1481 O O . PRO B 1 68 ? 7.832 -0.826 5.668 1 97.31 68 PRO B O 1
ATOM 1484 N N . TRP B 1 69 ? 9.188 -2.404 4.922 1 96.75 69 TRP B N 1
ATOM 1485 C CA . TRP B 1 69 ? 8.906 -2.131 3.518 1 96.75 69 TRP B CA 1
ATOM 1486 C C . TRP B 1 69 ? 7.41 -2.244 3.232 1 96.75 69 TRP B C 1
ATOM 1488 O O . TRP B 1 69 ? 6.852 -1.434 2.49 1 96.75 69 TRP B O 1
ATOM 1498 N N . SER B 1 70 ? 6.762 -3.291 3.785 1 97.25 70 SER B N 1
ATOM 1499 C CA . SER B 1 70 ? 5.328 -3.439 3.568 1 97.25 70 SER B CA 1
ATOM 1500 C C . SER B 1 70 ? 4.562 -2.223 4.082 1 97.25 70 SER B C 1
ATOM 1502 O O . SER B 1 70 ? 3.6 -1.776 3.451 1 97.25 70 SER B O 1
ATOM 1504 N N . LEU B 1 71 ? 4.977 -1.675 5.207 1 97.69 71 LEU B N 1
ATOM 1505 C CA . LEU B 1 71 ? 4.328 -0.486 5.75 1 97.69 71 LEU B CA 1
ATOM 1506 C C . LEU B 1 71 ? 4.652 0.743 4.906 1 97.69 71 LEU B C 1
ATOM 1508 O O . LEU B 1 71 ? 3.801 1.619 4.727 1 97.69 71 LEU B O 1
ATOM 1512 N N . TYR B 1 72 ? 5.863 0.844 4.402 1 97.62 72 TYR B N 1
ATOM 1513 C CA . TYR B 1 72 ? 6.223 1.887 3.447 1 97.62 72 TYR B CA 1
ATOM 1514 C C . TYR B 1 72 ? 5.234 1.933 2.287 1 97.62 72 TYR B C 1
ATOM 1516 O O . TYR B 1 72 ? 4.715 2.998 1.949 1 97.62 72 TYR B O 1
ATOM 1524 N N . LEU B 1 73 ? 4.996 0.74 1.758 1 96.06 73 LEU B N 1
ATOM 1525 C CA . LEU B 1 73 ? 4.094 0.658 0.617 1 96.06 73 LEU B CA 1
ATOM 1526 C C . LEU B 1 73 ? 2.678 1.067 1.016 1 96.06 73 LEU B C 1
ATOM 1528 O O . LEU B 1 73 ? 1.99 1.755 0.258 1 96.06 73 LEU B O 1
ATOM 1532 N N . ALA B 1 74 ? 2.24 0.662 2.18 1 96.69 74 ALA B N 1
ATOM 1533 C CA . ALA B 1 74 ? 0.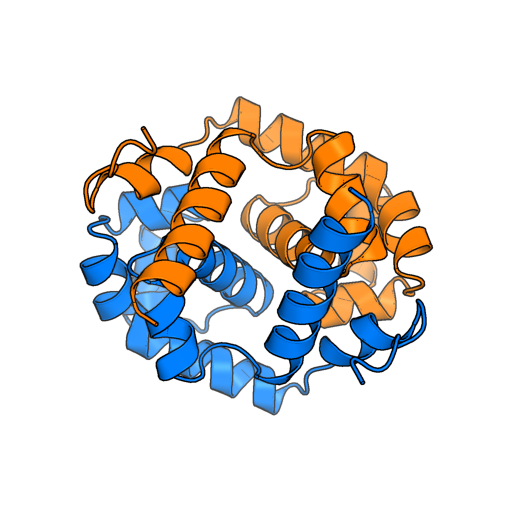906 1.007 2.664 1 96.69 74 ALA B CA 1
ATOM 1534 C C . ALA B 1 74 ? 0.76 2.516 2.84 1 96.69 74 ALA B C 1
ATOM 1536 O O . ALA B 1 74 ? -0.25 3.098 2.441 1 96.69 74 ALA B O 1
ATOM 1537 N N . LEU B 1 75 ? 1.767 3.139 3.432 1 96.56 75 LEU B N 1
ATOM 1538 C CA . LEU B 1 75 ? 1.764 4.582 3.648 1 96.56 75 LEU B CA 1
ATOM 1539 C C . LEU B 1 75 ? 1.812 5.328 2.32 1 96.56 75 LEU B C 1
ATOM 1541 O O . LEU B 1 75 ? 1.142 6.352 2.154 1 96.56 75 LEU B O 1
ATOM 1545 N N . LEU B 1 76 ? 2.602 4.797 1.441 1 93.75 76 LEU B N 1
ATOM 1546 C CA . LEU B 1 76 ? 2.686 5.391 0.111 1 93.75 76 LEU B CA 1
ATOM 1547 C C . LEU B 1 76 ? 1.336 5.336 -0.596 1 93.75 76 LEU B C 1
ATOM 1549 O O . LEU B 1 76 ? 0.919 6.312 -1.223 1 93.75 76 LEU B O 1
ATOM 1553 N N . PHE B 1 77 ? 0.729 4.223 -0.519 1 91.12 77 PHE B N 1
ATOM 1554 C CA . PHE B 1 77 ? -0.588 4.027 -1.114 1 91.12 77 PHE B CA 1
ATOM 1555 C C . PHE B 1 77 ? -1.59 5.027 -0.552 1 91.12 77 PHE B C 1
ATOM 1557 O O . PHE B 1 77 ? -2.322 5.672 -1.307 1 91.12 77 PHE B O 1
ATOM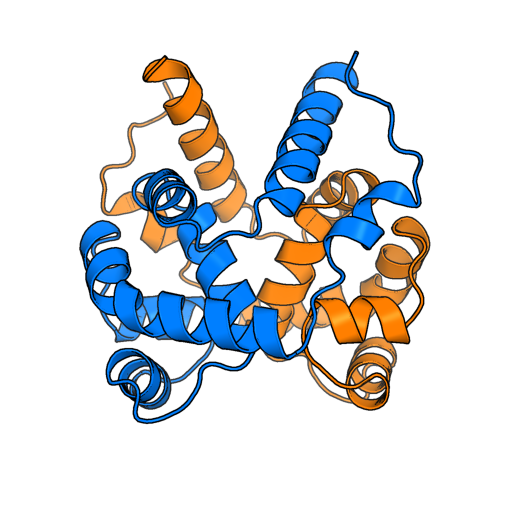 1564 N N . TYR B 1 78 ? -1.599 5.191 0.73 1 91.81 78 TYR B N 1
ATOM 1565 C CA . TYR B 1 78 ? -2.457 6.152 1.415 1 91.81 78 TYR B CA 1
ATOM 1566 C C . TYR B 1 78 ? -2.223 7.562 0.891 1 91.81 78 TYR B C 1
ATOM 1568 O O . TYR B 1 78 ? -3.168 8.258 0.515 1 91.81 78 TYR B O 1
ATOM 1576 N N . CYS B 1 79 ? -0.972 7.949 0.825 1 91.69 79 CYS B N 1
ATOM 1577 C CA . CYS B 1 79 ? -0.631 9.297 0.385 1 91.69 79 CYS B CA 1
ATOM 1578 C C . CYS B 1 79 ? -0.921 9.477 -1.1 1 91.69 79 CYS B C 1
ATOM 1580 O O . CYS B 1 79 ? -1.296 10.562 -1.537 1 91.69 79 CYS B O 1
ATOM 1582 N N . ASP B 1 80 ? -0.75 8.406 -1.823 1 87.56 80 ASP B N 1
ATOM 1583 C CA . ASP B 1 80 ? -0.968 8.453 -3.266 1 87.56 80 ASP B CA 1
ATOM 1584 C C . ASP B 1 80 ? -2.445 8.672 -3.59 1 87.56 80 ASP B C 1
ATOM 1586 O O . ASP B 1 80 ? -2.779 9.289 -4.605 1 87.56 80 ASP B O 1
ATOM 1590 N N . TYR B 1 81 ? -3.256 8.203 -2.773 1 86 81 TYR B N 1
ATOM 1591 C CA . TYR B 1 81 ? -4.688 8.242 -3.053 1 86 81 TYR B CA 1
ATOM 1592 C C . TYR B 1 81 ? -5.332 9.477 -2.432 1 86 81 TYR B C 1
ATOM 1594 O O . TYR B 1 81 ? -6.559 9.609 -2.434 1 86 81 TYR B O 1
ATOM 1602 N N . ILE B 1 82 ? -4.535 10.336 -1.903 1 84.56 82 ILE B N 1
ATOM 1603 C CA . ILE B 1 82 ? -4.992 11.633 -1.414 1 84.56 82 ILE B CA 1
ATOM 1604 C C . ILE B 1 82 ? -4.418 12.75 -2.287 1 84.56 82 ILE B C 1
ATOM 1606 O O . ILE B 1 82 ? -3.197 12.891 -2.4 1 84.56 82 ILE B O 1
ATOM 1610 N N . PRO B 1 83 ? -5.254 13.484 -2.865 1 80.38 83 PRO B N 1
ATOM 1611 C CA . PRO B 1 83 ? -4.809 14.445 -3.879 1 80.38 83 PRO B CA 1
ATOM 1612 C C . PRO B 1 83 ? -3.713 15.375 -3.369 1 80.38 83 PRO B C 1
ATOM 1614 O O . PRO B 1 83 ? -2.744 15.648 -4.082 1 80.38 83 PRO B O 1
ATOM 1617 N N . SER B 1 84 ? -3.791 15.898 -2.143 1 82.12 84 SER B N 1
ATOM 1618 C CA . SER B 1 84 ? -2.826 16.859 -1.62 1 82.12 84 SER B CA 1
ATOM 1619 C C . SER B 1 84 ? -1.439 16.234 -1.494 1 82.12 84 SER B C 1
ATOM 1621 O O . SER B 1 84 ? -0.429 16.922 -1.66 1 82.12 84 SER B O 1
ATOM 1623 N N . THR B 1 85 ? -1.429 14.898 -1.271 1 89.94 85 THR B N 1
ATOM 1624 C CA . THR B 1 85 ? -0.135 14.266 -1.051 1 89.94 85 THR B CA 1
ATOM 1625 C C . THR B 1 85 ? 0.3 13.484 -2.287 1 89.94 85 THR B C 1
ATOM 1627 O O . THR B 1 85 ? 1.469 13.109 -2.412 1 89.94 85 THR B O 1
ATOM 1630 N N . HIS B 1 86 ? -0.59 13.25 -3.24 1 85.75 86 HIS B N 1
ATOM 1631 C CA . HIS B 1 86 ? -0.256 12.539 -4.469 1 85.75 86 HIS B CA 1
ATOM 1632 C C . HIS B 1 86 ? 0.927 13.195 -5.18 1 85.75 86 HIS B C 1
ATOM 1634 O O . HIS B 1 86 ? 1.904 12.516 -5.512 1 85.75 86 HIS B O 1
ATOM 1640 N N . TYR B 1 87 ? 0.834 14.414 -5.25 1 82.25 87 TYR B N 1
ATOM 1641 C CA . TYR B 1 87 ? 1.882 15.148 -5.945 1 82.25 87 TYR B CA 1
ATOM 1642 C C . TYR B 1 87 ? 3.141 15.242 -5.094 1 82.25 87 TYR B C 1
ATOM 1644 O O . TYR B 1 87 ? 4.254 15.086 -5.598 1 82.25 87 TYR B O 1
ATOM 1652 N N . MET B 1 88 ? 2.971 15.445 -3.891 1 89.06 88 MET B N 1
ATOM 1653 C CA . MET B 1 88 ? 4.07 15.688 -2.961 1 89.06 88 MET B CA 1
ATOM 1654 C C . MET B 1 88 ? 4.996 14.477 -2.893 1 89.06 88 MET B C 1
ATOM 1656 O O . MET B 1 88 ? 6.219 14.625 -2.906 1 89.06 88 MET B O 1
ATOM 1660 N N . ILE B 1 89 ? 4.418 13.312 -2.91 1 91 89 ILE B N 1
ATOM 1661 C CA . ILE B 1 89 ? 5.246 12.125 -2.762 1 91 89 ILE B CA 1
ATOM 1662 C C . ILE B 1 89 ? 6.047 11.883 -4.039 1 91 89 ILE B C 1
ATOM 1664 O O . ILE B 1 89 ? 7.145 11.328 -3.998 1 91 89 ILE B O 1
ATOM 1668 N N . ARG B 1 90 ? 5.52 12.289 -5.152 1 85.69 90 ARG B N 1
ATOM 1669 C CA . ARG B 1 90 ? 6.254 12.172 -6.406 1 85.69 90 ARG B CA 1
ATOM 1670 C C . ARG B 1 90 ? 7.367 13.211 -6.484 1 85.69 90 ARG B C 1
ATOM 1672 O O . ARG B 1 90 ? 8.484 12.906 -6.914 1 85.69 90 ARG B O 1
ATOM 1679 N N . GLN B 1 91 ? 7.133 14.383 -5.973 1 87.94 91 GLN B N 1
ATOM 1680 C CA . GLN B 1 91 ? 8.117 15.461 -5.977 1 87.94 91 GLN B CA 1
ATOM 1681 C C . GLN B 1 91 ? 9.297 15.133 -5.059 1 87.94 91 GLN B C 1
ATOM 1683 O O . GLN B 1 91 ? 10.445 15.453 -5.371 1 87.94 91 GLN B O 1
ATOM 1688 N N . LEU B 1 92 ? 8.969 14.492 -4.023 1 91.88 92 LEU B N 1
ATOM 1689 C CA . LEU B 1 92 ? 10 14.164 -3.041 1 91.88 92 LEU B CA 1
ATOM 1690 C C . LEU B 1 92 ? 10.727 12.875 -3.426 1 91.88 92 LEU B C 1
ATOM 1692 O O . LEU B 1 92 ? 11.633 12.43 -2.717 1 91.88 92 LEU B O 1
ATOM 1696 N N . GLU B 1 93 ? 10.273 12.242 -4.57 1 89.19 93 GLU B N 1
ATOM 1697 C CA . GLU B 1 93 ? 10.875 11.016 -5.086 1 89.19 93 GLU B CA 1
ATOM 1698 C C . GLU B 1 93 ? 10.797 9.891 -4.062 1 89.19 93 GLU B C 1
ATOM 1700 O O . GLU B 1 93 ? 11.758 9.148 -3.867 1 89.19 93 GLU B O 1
ATOM 1705 N N . LEU B 1 94 ? 9.672 9.961 -3.338 1 90.06 94 LEU B N 1
ATOM 1706 C CA . LEU B 1 94 ? 9.422 8.883 -2.387 1 90.06 94 LEU B CA 1
ATOM 1707 C C . LEU B 1 94 ? 8.938 7.629 -3.1 1 90.06 94 LEU B C 1
ATOM 1709 O O . LEU B 1 94 ? 8.938 6.539 -2.52 1 90.06 94 LEU B O 1
ATOM 1713 N N . PHE B 1 95 ? 8.477 7.898 -4.309 1 75.69 95 PHE B N 1
ATOM 1714 C CA . PHE B 1 95 ? 7.98 6.855 -5.203 1 75.69 95 PHE B CA 1
ATOM 1715 C C . PHE B 1 95 ? 9.062 6.422 -6.184 1 75.69 95 PHE B C 1
ATOM 1717 O O . PHE B 1 95 ? 9.711 7.258 -6.812 1 75.69 95 PHE B O 1
ATOM 1724 N N . PRO B 1 96 ? 9.32 5.066 -6.215 1 73.69 96 PRO B N 1
ATOM 1725 C CA . PRO B 1 96 ? 10.234 4.73 -7.309 1 73.69 96 PRO B CA 1
ATOM 1726 C C . PRO B 1 96 ? 9.719 5.18 -8.672 1 73.69 96 PRO B C 1
ATOM 1728 O O . PRO B 1 96 ? 8.539 5 -8.977 1 73.69 96 PRO B O 1
ATOM 1731 N N . ASN B 1 97 ? 10.531 5.84 -9.344 1 67.19 97 ASN B N 1
ATOM 1732 C CA . ASN B 1 97 ? 10.156 6.37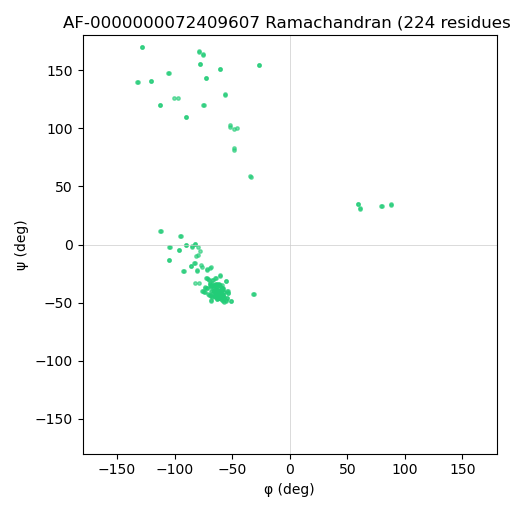5 -10.641 1 67.19 97 ASN B CA 1
ATOM 1733 C C . ASN B 1 97 ? 9.641 5.277 -11.57 1 67.19 97 ASN B C 1
ATOM 1735 O O . ASN B 1 97 ? 8.758 5.52 -12.398 1 67.19 97 ASN B O 1
ATOM 1739 N N . GLU B 1 98 ? 10.195 4.133 -11.359 1 65.06 98 GLU B N 1
ATOM 1740 C CA . GLU B 1 98 ? 9.836 2.992 -12.195 1 65.06 98 GLU B CA 1
ATOM 1741 C C . GLU B 1 98 ? 8.344 2.68 -12.078 1 65.06 98 GLU B C 1
ATOM 1743 O O . GLU B 1 98 ? 7.719 2.246 -13.047 1 65.06 98 GLU B O 1
ATOM 1748 N N . LEU B 1 99 ? 7.754 3.027 -10.953 1 73.56 99 LEU B N 1
ATOM 1749 C CA . LEU B 1 99 ? 6.352 2.693 -10.727 1 73.56 99 LEU B CA 1
ATOM 1750 C C . LEU B 1 99 ? 5.434 3.684 -11.438 1 73.56 99 LEU B C 1
ATOM 1752 O O . LEU B 1 99 ? 4.277 3.371 -11.719 1 73.56 99 LEU B O 1
ATOM 1756 N N . ASP B 1 100 ? 5.934 4.754 -11.672 1 67 100 ASP B N 1
ATOM 1757 C CA . ASP B 1 100 ? 5.168 5.758 -12.398 1 67 100 ASP B CA 1
ATOM 1758 C C . ASP B 1 100 ? 4.855 5.289 -13.82 1 67 100 ASP B C 1
ATOM 1760 O O . ASP B 1 100 ? 3.793 5.602 -14.359 1 67 100 ASP B O 1
ATOM 1764 N N . GLU B 1 101 ? 5.824 4.555 -14.359 1 61.22 101 GLU B N 1
ATOM 1765 C CA . GLU B 1 101 ? 5.613 4.012 -15.695 1 61.22 101 GLU B CA 1
ATOM 1766 C C . GLU B 1 101 ? 4.418 3.064 -15.719 1 61.22 101 GLU B C 1
ATOM 1768 O O . GLU B 1 101 ? 3.656 3.041 -16.688 1 61.22 101 GLU B O 1
ATOM 1773 N N . CYS B 1 102 ? 4.305 2.414 -14.711 1 59.75 102 CYS B N 1
ATOM 1774 C CA . CYS B 1 102 ? 3.195 1.474 -14.609 1 59.75 102 CYS B CA 1
ATOM 1775 C C . CYS B 1 102 ? 1.867 2.211 -14.477 1 59.75 102 CYS B C 1
ATOM 1777 O O . CYS B 1 102 ? 0.873 1.821 -15.086 1 59.75 102 CYS B O 1
ATOM 1779 N N . TRP B 1 103 ? 1.944 3.152 -13.695 1 59.38 103 TRP B N 1
ATOM 1780 C CA . TRP B 1 103 ? 0.772 3.988 -13.453 1 59.38 103 TRP B CA 1
ATOM 1781 C C . TRP B 1 103 ? 0.226 4.551 -14.766 1 59.38 103 TRP B C 1
ATOM 1783 O O . TRP B 1 103 ? -0.979 4.48 -15.023 1 59.38 103 TRP B O 1
ATOM 1793 N N . LEU B 1 104 ? 1.106 5.008 -15.406 1 55.91 104 LEU B N 1
ATOM 1794 C CA . LEU B 1 104 ? 0.757 5.629 -16.672 1 55.91 104 LEU B CA 1
ATOM 1795 C C . LEU B 1 104 ? 0.224 4.59 -17.656 1 55.91 104 LEU B C 1
ATOM 1797 O O . LEU B 1 104 ? -0.739 4.852 -18.391 1 55.91 104 LEU B O 1
ATOM 1801 N N . ALA B 1 105 ? 0.885 3.545 -17.578 1 52.53 105 ALA B N 1
ATOM 1802 C CA . ALA B 1 105 ? 0.467 2.49 -18.5 1 52.53 105 ALA B CA 1
ATOM 1803 C C . ALA B 1 105 ? -0.921 1.968 -18.125 1 52.53 105 ALA B C 1
ATOM 1805 O O . ALA B 1 105 ? -1.723 1.657 -19.016 1 52.53 105 ALA B O 1
ATOM 1806 N N . GLY B 1 106 ? -1.169 1.727 -16.953 1 51.53 106 GLY B N 1
ATOM 1807 C CA . GLY B 1 106 ? -2.461 1.236 -16.5 1 51.53 106 GLY B CA 1
ATOM 1808 C C . GLY B 1 106 ? -3.598 2.201 -16.766 1 51.53 106 GLY B C 1
ATOM 1809 O O . GLY B 1 106 ? -4.707 1.781 -17.094 1 51.53 106 GLY B O 1
ATOM 1810 N N . ARG B 1 107 ? -3.283 3.469 -16.469 1 50.44 107 ARG B N 1
ATOM 1811 C CA . ARG B 1 107 ? -4.309 4.469 -16.734 1 50.44 107 ARG B CA 1
ATOM 1812 C C . ARG B 1 107 ? -4.613 4.559 -18.219 1 50.44 107 ARG B C 1
ATOM 1814 O O . ARG B 1 107 ? -5.758 4.773 -18.625 1 50.44 107 ARG B O 1
ATOM 1821 N N . VAL B 1 108 ? -3.566 4.461 -18.906 1 43.44 108 VAL B N 1
ATOM 1822 C CA . VAL B 1 108 ? -3.773 4.535 -20.344 1 43.44 108 VAL B CA 1
ATOM 1823 C C . VAL B 1 108 ? -4.621 3.354 -20.812 1 43.44 108 VAL B C 1
ATOM 1825 O O . VAL B 1 108 ? -5.402 3.477 -21.766 1 43.44 108 VAL B O 1
ATOM 1828 N N . PHE B 1 109 ? -4.449 2.328 -20.297 1 43.88 109 PHE B N 1
ATOM 1829 C CA . PHE B 1 109 ? -5.223 1.181 -20.75 1 43.88 109 PHE B CA 1
ATOM 1830 C C . PHE B 1 109 ? -6.695 1.346 -20.391 1 43.88 109 PHE B C 1
ATOM 1832 O O . PHE B 1 109 ? -7.574 0.879 -21.125 1 43.88 109 PHE B O 1
ATOM 1839 N N . ILE B 1 110 ? -6.965 1.906 -19.266 1 44.75 110 ILE B N 1
ATOM 1840 C CA . ILE B 1 110 ? -8.375 2.119 -18.953 1 44.75 110 ILE B CA 1
ATOM 1841 C C . ILE B 1 110 ? -9.008 2.994 -20.031 1 44.75 110 ILE B C 1
ATOM 1843 O O . ILE B 1 110 ? -10.156 2.775 -20.438 1 44.75 110 ILE B O 1
ATOM 1847 N N . GLU B 1 111 ? -8.305 3.893 -20.547 1 40.22 111 GLU B N 1
ATOM 1848 C CA . GLU B 1 111 ? -8.883 4.754 -21.578 1 40.22 111 GLU B CA 1
ATOM 1849 C C . GLU B 1 111 ? -9.133 3.984 -22.859 1 40.22 111 GLU B C 1
ATOM 1851 O O . GLU B 1 111 ? -10.086 4.273 -23.594 1 40.22 111 GLU B O 1
ATOM 1856 N N . GLU B 1 112 ? -8.32 3.082 -23.156 1 37.44 112 GLU B N 1
ATOM 1857 C CA . GLU B 1 112 ? -8.492 2.418 -24.453 1 37.44 112 GLU B CA 1
ATOM 1858 C C . GLU B 1 112 ? -9.609 1.375 -24.391 1 37.44 112 GLU B C 1
ATOM 1860 O O . GLU B 1 112 ? -10.094 0.912 -25.422 1 37.44 112 GLU B O 1
ATOM 1865 N N . GLU B 1 113 ? -9.844 0.733 -23.391 1 35.53 113 GLU B N 1
ATOM 1866 C CA . GLU B 1 113 ? -10.914 -0.261 -23.406 1 35.53 113 GLU B CA 1
ATOM 1867 C C . GLU B 1 113 ? -12.281 0.394 -23.25 1 35.53 113 GLU B C 1
ATOM 1869 O O . GLU B 1 113 ? -13.305 -0.288 -23.25 1 35.53 113 GLU B O 1
ATOM 1874 N N . LYS B 1 114 ? -12.398 1.729 -23.078 1 32.03 114 LYS B N 1
ATOM 1875 C CA . LYS B 1 114 ? -13.68 2.387 -23.312 1 32.03 114 LYS B CA 1
ATOM 1876 C C . LYS B 1 114 ? -13.844 2.785 -24.766 1 32.03 114 LYS B C 1
ATOM 1878 O O . LYS B 1 114 ? -12.875 3.178 -25.422 1 32.03 114 LYS B O 1
#

Solvent-accessible surface area (backbone atoms only — not comparable to full-atom values): 12245 Å² total; per-residue (Å²): 128,82,72,78,61,53,76,61,49,55,62,61,55,45,69,72,53,72,67,55,51,50,52,43,28,51,52,42,29,71,42,39,62,59,49,36,57,60,45,66,49,52,66,57,54,53,15,55,52,42,54,48,49,46,68,59,44,49,33,27,54,67,65,76,41,85,56,51,57,22,49,42,42,20,53,48,45,55,35,52,45,25,53,74,32,33,57,50,40,55,74,68,58,60,46,65,66,60,48,51,57,29,42,51,49,32,54,49,46,58,60,62,78,97,128,80,73,76,62,54,77,64,48,54,62,61,51,45,71,70,52,71,67,55,50,52,53,41,28,52,52,44,30,70,43,39,63,60,48,36,56,62,45,66,49,52,66,56,54,54,16,54,52,42,55,49,49,45,68,59,44,48,32,26,53,67,64,77,42,84,57,51,56,22,49,42,43,20,52,47,47,56,35,53,45,25,52,75,33,32,56,50,39,54,73,69,56,60,46,64,68,57,46,52,57,28,44,51,50,33,54,50,47,58,58,65,78,100

InterPro domains:
  IPR001387 Cro/C1-type, helix-turn-helix domain [PS50943] (42-65)
  IPR001387 Cro/C1-type, helix-turn-helix domain [SM00530] (31-82)
  IPR001387 Cro/C1-type, helix-turn-helix domain [cd00093] (34-76)
  IPR010982 Lambda repressor-like, DNA-binding domain superfamily [G3DSA:1.10.260.40] (14-98)
  IPR010982 Lambda repressor-like, DNA-binding domain superfamily [SSF47413] (24-80)

Sequence (228 aa):
MIQFVGRDAYKQFWNFSKDEKENLATQLAIELPALRGKVGASQEEIASAVGISRQTYSAYENRTRPIPWSLYLALLFYCDYIPSTHYMIRQLELFPNELDECWLAGRVFIEEEKMIQFVGRDAYKQFWNFSKDEKENLATQLAIELPALRGKVGASQEEIASAVGISRQTYSAYENRTRPIPWSLYLALLFYCDYIPSTHYMIRQLELFPNELDECWLAGRVFIEEEK

Foldseek 3Di:
DLPPQPPPRQVVLVDDDPVRLQVLQLLCLQCVVVLCVQLVHDLCRLCVQLPHHSVVSVCSNVVVDGDDSVSLVSSLVVLCPRPSSVVVCVVSCSDPPSNVSVVVVVVVVVVVVD/DLPPQPPPRLVVLVDDDPVRLQVLQLLCLQCVVVLCVQLVHDLCGLCVQLPHHSVVSVCSNVVVDTDDSVSLVSSLVVLCPRPSSVVVCVVSCSDPPSNVSVVVVVVVVVVVVD

Secondary structure (DSSP, 8-state):
------TTGGGGGG---HHHHHHHHHHHHHHHHHHHHHHT--HHHHHHHHT--HHHHHHHHTTSSPPPHHHHHHHHHHHHTSHHHHHHHHHTT-S-HHHHHHHHHHHHHHHHH-/------GGGTGGGG---HHHHHHHHHHHHHHHHHHHHHHT--HHHHHHHHT--HHHHHHHHTTSSPPPHHHHHHHHHHHHTSHHHHHHHHHTT-S-HHHHHHHHHHHHHHHHT-

Nearest PDB structures (foldseek):
  2b5a-assembly1_A  TM=7.368E-01  e=1.417E-02  [Bacillus] caldolyticus
  3eus-assembly1_B  TM=7.254E-01  e=6.285E-02  Ruegeria pomeroyi
  3f52-assembly1_E  TM=7.566E-01  e=7.719E-02  Corynebacterium glutamicum
  3f51-assembly1_A  TM=6.263E-01  e=4.618E-02  Corynebacterium glutamicum
  2ef8-assembly1_B  TM=6.560E-01  e=6.617E-02  Peduovirus P2

Radius of gyration: 16.65 Å; Cα contacts (8 Å, |Δi|>4): 260; chains: 2; bounding box: 40×42×48 Å

Organism: NCBI:txid2714355